Protein AF-V5AV46-F1 (afdb_monomer_lite)

Foldseek 3Di:
DPQDQADEDDLVVLLVLLVQLVVLQVVQDDPNQGHADPVSLVVLCVSLVVLLRYADDPVSCVVSVSLVSLVVCCDPRHDPVSNVSSVSSNVVNLVPDDPVVNVVVVVVVVVVVVVVLDDDWDDDPDQTDDSLLVLQLVLDDPVLLPPFPARSSVLSSQLVVLCVVVVDPVLSVLQSVLSNDPVNSVLNSCSRNVLAGSNNCSVCSPCSVVSVVVSVPPPDDDDDDDDDDDDDPDDPPCQPVQWFQPDADPPPRGRTWGWDWDDDPVDPFTWIWIAHPPPRDIDIDGD

InterPro domains:
  IPR001222 Zinc finger, TFIIS-type [PF01096] (248-283)
  IPR017923 Transcription factor IIS, N-terminal [PF08711] (46-96)
  IPR017923 Transcription factor IIS, N-terminal [PS51319] (22-100)
  IPR035441 TFIIS/LEDGF domain superfamily [G3DSA:1.20.930.10] (4-110)
  IPR035441 TFIIS/LEDGF domain superfamily [SSF47676] (12-102)

Organism: NCBI:txid1416333

Sequence (287 aa):
MLRENRHTVSDSTLATIRHKLETLTEACNHGGVIYVSEAAEEELLEVLSPLSLVNVTLDQLRRLKIGVTVGKFLLRDYPVRVVSLASAILTYWFRQLPPATQQLLSKKSALDMASNDTTIGSERQDVSLGALGVQLEACFTDEEVCDTINDPVIVAGNIEKELEAVDDEDVSMEVLAALRDGSNTALRCGLLDGSISAKDFVANPTNPDLLLKRSENDGDKTSGVSPVEPESPLEEGSDLANFTTLYVCPGCGAREAVANEYSVQAHDNMAVFVRCLKCDETWNVEA

Radius of gyration: 27.57 Å; chains: 1; bounding box: 81×54×59 Å

Secondary structure (DSSP, 8-state):
--STT-EE--HHHHHHHHHHHHHHHHHHEETTEE---HHHHHHHHHHHGGGGGEE--HHHHHHH-HHHHHHGGGSTTS-HHHHHHHHHHHHHHHHHS-HHHHHHHHHHHHHHHTT---------SS----HHHHHHHTTS-HHHHTT-SS-HHHHHHHHHHHHHHHT-HHHHHHHHHHHH-TT-HHHHHHHHHTSS-HHHHHH-TT-THHHHTTTTTSS--S-------PPP------TTTTEESSS--TTT----EEEEEEE-TTSS-EEEEEEETTT--EEEE--

pLDDT: mean 73.47, std 17.33, range [31.12, 92.81]

Structure (mmCIF, N/CA/C/O backbone):
data_AF-V5AV46-F1
#
_entry.id   AF-V5AV46-F1
#
loop_
_atom_site.group_PDB
_atom_site.id
_atom_site.type_symbol
_atom_site.label_atom_id
_atom_site.label_alt_id
_atom_site.label_comp_id
_atom_site.label_asym_id
_atom_site.label_entity_id
_atom_site.label_seq_id
_atom_site.pdbx_PDB_ins_code
_atom_site.Cartn_x
_atom_site.Cartn_y
_atom_site.Cartn_z
_atom_site.occupancy
_atom_site.B_iso_or_equiv
_atom_site.auth_seq_id
_atom_site.auth_comp_id
_atom_site.auth_asym_id
_atom_site.auth_atom_id
_atom_site.pdbx_PDB_model_num
ATOM 1 N N . MET A 1 1 ? -5.571 -0.329 28.611 1.00 36.88 1 MET A N 1
ATOM 2 C CA . MET A 1 1 ? -6.983 -0.039 28.951 1.00 36.88 1 MET A CA 1
ATOM 3 C C . MET A 1 1 ? -7.699 0.767 27.844 1.00 36.88 1 MET A C 1
ATOM 5 O O . MET A 1 1 ? -8.300 1.785 28.129 1.00 36.88 1 MET A O 1
ATOM 9 N N . LEU A 1 2 ? -7.671 0.343 26.567 1.00 45.31 2 LEU A N 1
ATOM 10 C CA . LEU A 1 2 ? -8.291 1.091 25.437 1.00 45.31 2 LEU A CA 1
ATOM 11 C C . LEU A 1 2 ? -9.499 0.366 24.802 1.00 45.31 2 LEU A C 1
ATOM 13 O O . LEU A 1 2 ? -9.961 0.723 23.721 1.00 45.31 2 LEU A O 1
ATOM 17 N N . ARG A 1 3 ? -9.998 -0.710 25.427 1.00 46.97 3 ARG A N 1
ATOM 18 C CA . ARG A 1 3 ? -11.078 -1.544 24.865 1.00 46.97 3 ARG A CA 1
ATOM 19 C C . ARG A 1 3 ? -12.481 -1.210 25.391 1.00 46.97 3 ARG A C 1
ATOM 21 O O . ARG A 1 3 ? -13.433 -1.754 24.848 1.00 46.97 3 ARG A O 1
ATOM 28 N N . GLU A 1 4 ? -12.620 -0.328 26.380 1.00 50.91 4 GLU A N 1
ATOM 29 C CA . GLU A 1 4 ? -13.843 -0.252 27.202 1.00 50.91 4 GLU A CA 1
ATOM 30 C C . GLU A 1 4 ? -14.919 0.742 26.721 1.00 50.91 4 GLU A C 1
ATOM 32 O O . GLU A 1 4 ? -16.055 0.629 27.158 1.00 50.91 4 GLU A O 1
ATOM 37 N N . ASN A 1 5 ? -14.635 1.626 25.754 1.00 61.62 5 ASN A N 1
ATOM 38 C CA . ASN A 1 5 ? -15.590 2.653 25.287 1.00 61.62 5 ASN A CA 1
ATOM 39 C C . ASN A 1 5 ? -16.005 2.505 23.811 1.00 61.62 5 ASN A C 1
ATOM 41 O O . ASN A 1 5 ? -16.182 3.495 23.104 1.00 61.62 5 ASN A O 1
ATOM 45 N N . ARG A 1 6 ? -16.127 1.273 23.308 1.00 73.56 6 ARG A N 1
ATOM 46 C CA . ARG A 1 6 ? -16.539 1.038 21.913 1.00 73.56 6 ARG A CA 1
ATOM 47 C C . ARG A 1 6 ? -18.055 1.065 21.794 1.00 73.56 6 ARG A C 1
ATOM 49 O O . ARG A 1 6 ? -18.74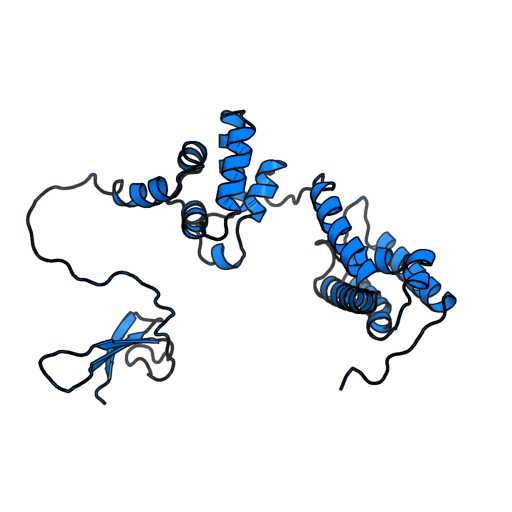5 0.426 22.584 1.00 73.56 6 ARG A O 1
ATOM 56 N N . HIS A 1 7 ? -18.573 1.753 20.784 1.00 80.75 7 HIS A N 1
ATOM 57 C CA . HIS A 1 7 ? -20.014 1.938 20.623 1.00 80.75 7 HIS A CA 1
ATOM 58 C C . HIS A 1 7 ? -20.460 1.798 19.166 1.00 80.75 7 HIS A C 1
ATOM 60 O O . HIS A 1 7 ? -19.681 1.932 18.220 1.00 80.75 7 HIS A O 1
ATOM 66 N N . THR A 1 8 ? -21.744 1.497 18.984 1.00 82.94 8 THR A N 1
ATOM 67 C CA . THR A 1 8 ? -22.412 1.580 17.682 1.00 82.94 8 THR A CA 1
ATOM 68 C C . THR A 1 8 ? -22.724 3.036 17.357 1.00 82.94 8 THR A C 1
ATOM 70 O O . THR A 1 8 ? -22.967 3.840 18.259 1.00 82.94 8 THR A O 1
ATOM 73 N N . VAL A 1 9 ? -22.731 3.384 16.075 1.00 85.44 9 VAL A N 1
ATOM 74 C CA . VAL A 1 9 ? -23.006 4.748 15.604 1.00 85.44 9 VAL A CA 1
ATOM 75 C C . VAL A 1 9 ? -24.122 4.725 14.564 1.00 85.44 9 VAL A C 1
ATOM 77 O O . VAL A 1 9 ? -24.244 3.768 13.798 1.00 85.44 9 VAL A O 1
ATOM 80 N N . SER A 1 10 ? -24.955 5.770 14.562 1.00 88.31 10 SER A N 1
ATOM 81 C CA . SER A 1 10 ? -26.032 5.945 13.587 1.00 88.31 10 SER A CA 1
ATOM 82 C C . SER A 1 10 ? -25.495 6.264 12.190 1.00 88.31 10 SER A C 1
ATOM 84 O O . SER A 1 10 ? -24.463 6.919 12.028 1.00 88.31 10 SER A O 1
ATOM 86 N N . ASP A 1 11 ? -26.254 5.872 11.166 1.00 88.38 11 ASP A N 1
ATOM 87 C CA . ASP A 1 11 ? -25.904 6.124 9.763 1.00 88.38 11 ASP A CA 1
ATOM 88 C C . ASP A 1 11 ? -25.721 7.626 9.474 1.00 88.38 11 ASP A C 1
ATOM 90 O O . ASP A 1 11 ? -24.844 7.997 8.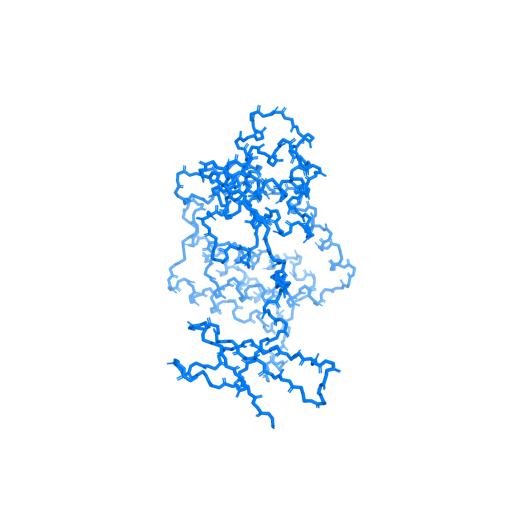699 1.00 88.38 11 ASP A O 1
ATOM 94 N N . SER A 1 12 ? -26.481 8.500 10.147 1.00 89.12 12 SER A N 1
ATOM 95 C CA . SER A 1 12 ? -26.369 9.963 10.024 1.00 89.12 12 SER A CA 1
ATOM 96 C C . SER A 1 12 ? -25.006 10.502 10.465 1.00 89.12 12 SER A C 1
ATOM 98 O O . SER A 1 12 ? -24.418 11.352 9.795 1.00 89.12 12 SER A O 1
ATOM 100 N N . THR A 1 13 ? -24.478 9.990 11.573 1.00 89.19 13 THR A N 1
ATOM 101 C CA . THR A 1 13 ? -23.179 10.401 12.109 1.00 89.19 13 THR A CA 1
ATOM 102 C C . THR A 1 13 ? -22.048 9.885 11.225 1.00 89.19 13 THR A C 1
ATOM 104 O O . THR A 1 13 ? -21.151 10.650 10.876 1.00 89.19 13 THR A O 1
ATOM 107 N N . LEU A 1 14 ? -22.121 8.627 10.775 1.00 88.75 14 LEU A N 1
ATOM 108 C CA . LEU A 1 14 ? -21.152 8.070 9.823 1.00 88.75 14 LEU A CA 1
ATOM 109 C C . LEU A 1 14 ? -21.165 8.822 8.484 1.00 88.75 14 LEU A C 1
ATOM 111 O O . LEU A 1 14 ? -20.104 9.089 7.928 1.00 88.75 14 LEU A O 1
ATOM 115 N N . ALA A 1 15 ? -22.342 9.211 7.986 1.00 90.00 15 ALA A N 1
ATOM 116 C CA . ALA A 1 15 ? -22.469 10.028 6.781 1.00 90.00 15 ALA A CA 1
ATOM 117 C C . ALA A 1 15 ? -21.844 11.422 6.956 1.00 90.00 15 ALA A C 1
ATOM 119 O O . ALA A 1 15 ? -21.190 11.919 6.043 1.00 90.00 15 ALA A O 1
ATOM 120 N N . THR A 1 16 ? -21.989 12.021 8.141 1.00 92.44 16 THR A N 1
ATOM 121 C CA . THR A 1 16 ? -21.398 13.330 8.458 1.00 92.44 16 THR A CA 1
ATOM 122 C C . THR A 1 16 ? -19.874 13.251 8.499 1.00 92.44 16 THR A C 1
ATOM 124 O O . THR A 1 16 ? -19.202 14.081 7.894 1.00 92.44 16 THR A O 1
ATOM 127 N N . ILE A 1 17 ? -19.322 12.228 9.162 1.00 90.94 17 ILE A N 1
ATOM 128 C CA . ILE A 1 17 ? -17.872 11.983 9.203 1.00 90.94 17 ILE A CA 1
ATOM 129 C C . ILE A 1 17 ? -17.340 11.719 7.794 1.00 90.94 17 ILE A C 1
ATOM 131 O O . ILE A 1 17 ? -16.348 12.316 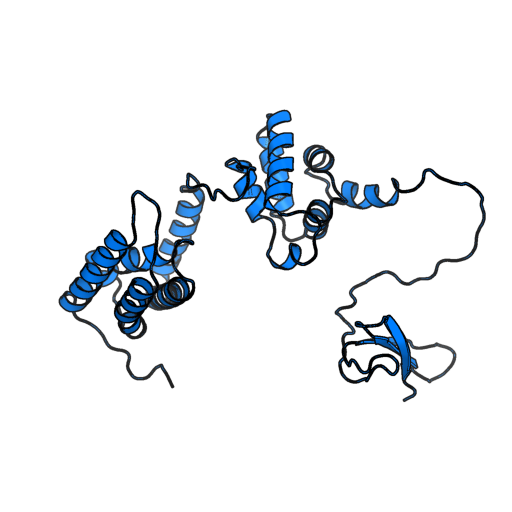7.389 1.00 90.94 17 ILE A O 1
ATOM 135 N N . ARG A 1 18 ? -18.030 10.877 7.016 1.00 90.12 18 ARG A N 1
ATOM 136 C CA . ARG A 1 18 ? -17.665 10.612 5.624 1.00 90.12 18 ARG A CA 1
ATOM 137 C C . ARG A 1 18 ? -17.600 11.896 4.800 1.00 90.12 18 ARG A C 1
ATOM 139 O O . ARG A 1 18 ? -16.622 12.080 4.086 1.00 90.12 18 ARG A O 1
ATOM 146 N N . HIS A 1 19 ? -18.610 12.759 4.897 1.00 92.56 19 HIS A N 1
ATOM 147 C CA . HIS A 1 19 ? -18.637 14.002 4.132 1.00 92.56 19 HIS A CA 1
ATOM 148 C C . HIS A 1 19 ? -17.453 14.908 4.490 1.00 92.56 19 HIS A C 1
ATOM 150 O O . HIS A 1 19 ? -16.775 15.396 3.594 1.00 92.56 19 HIS A O 1
ATOM 156 N N . LYS A 1 20 ? -17.130 15.041 5.786 1.00 92.81 20 LYS A N 1
ATOM 157 C CA . LYS A 1 20 ? -15.939 15.779 6.238 1.00 92.81 20 LYS A CA 1
ATOM 158 C C . LYS A 1 20 ? -14.642 15.209 5.656 1.00 92.81 20 LYS A C 1
ATOM 160 O O . LYS A 1 20 ? -13.817 15.965 5.157 1.00 92.81 20 LYS A O 1
ATOM 165 N N . LEU A 1 21 ? -14.474 13.884 5.684 1.00 92.00 21 LEU A N 1
ATOM 166 C CA . LEU A 1 21 ? -13.295 13.223 5.113 1.00 92.00 21 LEU A CA 1
ATOM 167 C C . LEU A 1 21 ? -13.194 13.431 3.595 1.00 92.00 21 LEU A C 1
ATOM 169 O O . LEU A 1 21 ? -12.094 13.609 3.080 1.00 92.00 21 LEU A O 1
ATOM 173 N N . GLU A 1 22 ? -14.317 13.422 2.873 1.00 91.25 22 GLU A N 1
ATOM 174 C CA . GLU A 1 22 ? -14.350 13.703 1.431 1.00 91.25 22 GLU A CA 1
ATOM 175 C C . GLU A 1 22 ? -13.926 15.146 1.135 1.00 91.25 22 GLU A C 1
ATOM 177 O O . GLU A 1 22 ? -13.049 15.348 0.298 1.00 91.25 22 GLU A O 1
ATOM 182 N N . THR A 1 23 ? -14.447 16.124 1.883 1.00 92.38 23 THR A N 1
ATOM 183 C CA . THR A 1 23 ? -14.041 17.532 1.757 1.00 92.38 23 THR A CA 1
ATOM 184 C C . THR A 1 23 ? -12.550 17.726 2.035 1.00 92.38 23 THR A C 1
ATOM 186 O O . THR A 1 23 ? -11.872 18.417 1.279 1.00 92.38 23 THR A O 1
ATOM 189 N N . LEU A 1 24 ? -12.012 17.073 3.070 1.00 88.94 24 LEU A N 1
ATOM 190 C CA . LEU A 1 24 ? -10.579 17.118 3.381 1.00 88.94 24 LEU A CA 1
ATOM 191 C C . LEU A 1 24 ? -9.727 16.452 2.299 1.00 88.94 24 LEU A C 1
ATOM 193 O O . LEU A 1 24 ? -8.664 16.957 1.952 1.00 88.94 24 LEU A O 1
ATOM 197 N N . THR A 1 25 ? -10.205 15.346 1.727 1.00 86.56 25 THR A N 1
ATOM 198 C CA . THR A 1 25 ? -9.530 14.669 0.610 1.00 86.56 25 THR A CA 1
ATOM 199 C C . THR A 1 25 ? -9.435 15.588 -0.607 1.00 86.56 25 THR A C 1
ATOM 201 O O . THR A 1 25 ? -8.377 15.681 -1.221 1.00 86.56 25 THR A O 1
ATOM 204 N N . GLU A 1 26 ? -10.526 16.275 -0.950 1.00 86.75 26 GLU A N 1
ATOM 205 C CA . GLU A 1 26 ? -10.564 17.236 -2.057 1.00 86.75 26 GLU A CA 1
ATOM 206 C C . GLU A 1 26 ? -9.654 18.438 -1.792 1.00 86.75 26 GLU A C 1
ATOM 208 O O . GLU A 1 26 ? -8.920 18.846 -2.685 1.00 86.75 26 GLU A O 1
ATOM 213 N N . ALA A 1 27 ? -9.631 18.950 -0.559 1.00 84.31 27 ALA A N 1
ATOM 214 C CA . ALA A 1 27 ? -8.752 20.049 -0.168 1.00 84.31 27 ALA A CA 1
ATOM 215 C C . ALA A 1 27 ? -7.259 19.677 -0.215 1.00 84.31 27 ALA A C 1
ATOM 217 O O . ALA A 1 27 ? -6.425 20.539 -0.473 1.00 84.31 27 ALA A O 1
ATOM 218 N N . CYS A 1 28 ? -6.914 18.406 0.013 1.00 81.62 28 CYS A N 1
ATOM 219 C CA . CYS A 1 28 ? -5.535 17.923 -0.099 1.00 81.62 28 CYS A CA 1
ATOM 220 C C . CYS A 1 28 ? -5.126 17.628 -1.553 1.00 81.62 28 CYS A C 1
ATOM 222 O O . CYS A 1 28 ? -3.936 17.530 -1.843 1.00 81.62 28 CYS A O 1
ATOM 224 N N . ASN A 1 29 ? -6.077 17.479 -2.479 1.00 82.12 29 ASN A N 1
ATOM 225 C CA . ASN A 1 29 ? -5.795 17.084 -3.857 1.00 82.12 29 ASN A CA 1
ATOM 226 C C . ASN A 1 29 ? -5.653 18.304 -4.778 1.00 82.12 29 ASN A C 1
ATOM 228 O O . ASN A 1 29 ? -6.633 18.950 -5.150 1.00 82.12 29 ASN A O 1
ATOM 232 N N . HIS A 1 30 ? -4.424 18.575 -5.207 1.00 77.88 30 HIS A N 1
ATOM 233 C CA . HIS A 1 30 ? -4.087 19.676 -6.100 1.00 77.88 30 HIS A CA 1
ATOM 234 C C . HIS A 1 30 ? -3.696 19.123 -7.473 1.00 77.88 30 HIS A C 1
ATOM 236 O O . HIS A 1 30 ? -2.525 18.907 -7.769 1.00 77.88 30 HIS A O 1
ATOM 242 N N . GLY A 1 31 ? -4.695 18.869 -8.324 1.00 66.31 31 GLY A N 1
ATOM 243 C CA . GLY A 1 31 ? -4.457 18.438 -9.707 1.00 66.31 31 GLY A CA 1
ATOM 244 C C . GLY A 1 31 ? -3.851 17.037 -9.838 1.00 66.31 31 GLY A C 1
ATOM 245 O O . GLY A 1 31 ? -3.095 16.795 -10.771 1.00 66.31 31 GLY A O 1
ATOM 246 N N . GLY A 1 32 ? -4.173 16.124 -8.915 1.00 67.69 32 GLY A N 1
ATOM 247 C CA . GLY A 1 32 ? -3.646 14.755 -8.889 1.00 67.69 32 GLY A CA 1
ATOM 248 C C . GLY A 1 32 ? -2.473 14.564 -7.929 1.00 67.69 32 GLY A C 1
ATOM 249 O O . GLY A 1 32 ? -2.146 13.426 -7.612 1.00 67.69 32 GLY A O 1
ATOM 250 N N . VAL A 1 33 ? -1.894 15.653 -7.418 1.00 68.25 33 VAL A N 1
ATOM 251 C CA . VAL A 1 33 ? -0.864 15.611 -6.377 1.00 68.25 33 VAL A CA 1
ATOM 252 C C . VAL A 1 33 ? -1.526 15.800 -5.018 1.00 68.25 33 VAL A C 1
ATOM 254 O O . VAL A 1 33 ? -2.203 16.804 -4.776 1.00 68.25 33 VAL A O 1
ATOM 257 N N . ILE A 1 34 ? -1.338 14.833 -4.124 1.00 78.44 34 ILE A N 1
ATOM 258 C CA . ILE A 1 34 ? -1.783 14.944 -2.736 1.00 78.44 34 ILE A CA 1
ATOM 259 C C . ILE A 1 34 ? -0.745 15.776 -1.983 1.00 78.44 34 ILE A C 1
ATOM 261 O O . ILE A 1 34 ? 0.416 15.398 -1.862 1.00 78.44 34 ILE A O 1
ATOM 265 N N . TYR A 1 35 ? -1.175 16.926 -1.480 1.00 79.69 35 TYR A N 1
ATOM 266 C CA . TYR A 1 35 ? -0.389 17.778 -0.602 1.00 79.69 35 TYR A CA 1
ATOM 267 C C . TYR A 1 35 ? -1.157 17.982 0.700 1.00 79.69 35 TYR A C 1
ATOM 269 O O . TYR A 1 35 ? -2.247 18.556 0.708 1.00 79.69 35 TYR A O 1
ATOM 277 N N . VAL A 1 36 ? -0.578 17.514 1.803 1.00 83.62 36 VAL A N 1
ATOM 278 C CA . VAL A 1 36 ? -1.169 17.615 3.139 1.00 83.62 36 VAL A CA 1
ATOM 279 C C . VAL A 1 36 ? -0.323 18.578 3.960 1.00 83.62 36 VAL A C 1
ATOM 281 O O . VAL A 1 36 ? 0.839 18.305 4.253 1.00 83.62 36 VAL A O 1
ATOM 284 N N . SER A 1 37 ? -0.896 19.728 4.308 1.00 84.94 37 SER A N 1
ATOM 285 C CA . SER A 1 37 ? -0.269 20.654 5.252 1.00 84.94 37 SER A CA 1
ATOM 286 C C . SER A 1 37 ? -0.363 20.110 6.680 1.00 84.94 37 SER A C 1
ATOM 288 O O . SER A 1 37 ? -1.246 19.312 6.985 1.00 84.94 37 SER A O 1
ATOM 290 N N . GLU A 1 38 ? 0.491 20.591 7.584 1.00 83.31 38 GLU A N 1
ATOM 291 C CA . GLU A 1 38 ? 0.464 20.200 9.004 1.00 83.31 38 GLU A CA 1
ATOM 292 C C . GLU A 1 38 ? -0.916 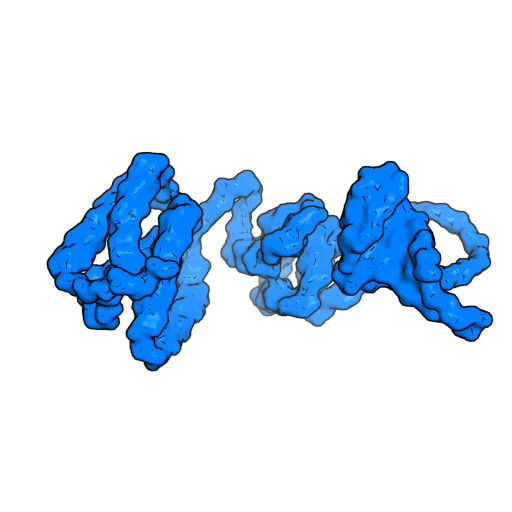20.443 9.653 1.00 83.31 38 GLU A C 1
ATOM 294 O O . GLU A 1 38 ? -1.423 19.608 10.398 1.00 83.31 38 GLU A O 1
ATOM 299 N N . ALA A 1 39 ? -1.586 21.545 9.295 1.00 85.69 39 ALA A N 1
ATOM 300 C CA . ALA A 1 39 ? -2.942 21.832 9.762 1.00 85.69 39 ALA A CA 1
ATOM 301 C C . ALA A 1 39 ? -3.986 20.841 9.213 1.00 85.69 39 ALA A C 1
ATOM 303 O O . ALA A 1 39 ? -4.880 20.424 9.947 1.00 85.69 39 ALA A O 1
ATOM 304 N N . ALA A 1 40 ? -3.865 20.447 7.940 1.00 85.81 40 ALA A N 1
ATOM 305 C CA . ALA A 1 40 ? -4.753 19.460 7.330 1.00 85.81 40 ALA A CA 1
ATOM 306 C C . ALA A 1 40 ? -4.513 18.046 7.884 1.00 85.81 40 ALA A C 1
ATOM 308 O O . ALA A 1 40 ? -5.460 17.273 8.013 1.00 85.81 40 ALA A O 1
ATOM 309 N N . GLU A 1 41 ? -3.270 17.709 8.244 1.00 85.62 41 GLU A N 1
ATOM 310 C CA . GLU A 1 41 ? -2.942 16.452 8.920 1.00 85.62 41 GLU A CA 1
ATOM 311 C C . GLU A 1 41 ? -3.656 16.349 10.272 1.00 85.62 41 GLU A C 1
ATOM 313 O O . GLU A 1 41 ? -4.320 15.347 10.539 1.00 85.62 41 GLU A O 1
ATOM 318 N N . GLU A 1 42 ? -3.566 17.384 11.110 1.00 89.12 42 GLU A N 1
ATOM 319 C CA . GLU A 1 42 ? -4.234 17.391 12.416 1.00 89.12 42 GLU A CA 1
ATOM 320 C C . GLU A 1 42 ? -5.762 17.330 12.278 1.00 89.12 42 GLU A C 1
ATOM 322 O O . GLU A 1 42 ? -6.414 16.571 12.997 1.00 89.12 42 GLU A O 1
ATOM 327 N N . GLU A 1 43 ? -6.344 18.029 11.298 1.00 90.88 43 GLU A N 1
ATOM 328 C CA . GLU A 1 43 ? -7.787 17.962 11.034 1.00 90.88 43 GLU A CA 1
ATOM 329 C C . GLU A 1 43 ? -8.223 16.563 10.554 1.00 90.88 43 GLU A C 1
ATOM 331 O O . GLU A 1 43 ? -9.243 16.027 10.998 1.00 90.88 43 GLU A O 1
ATOM 336 N N . LEU A 1 44 ? -7.422 15.911 9.703 1.00 90.69 44 LEU A N 1
ATOM 337 C CA . LEU A 1 44 ? -7.652 14.522 9.291 1.00 90.69 44 LEU A CA 1
ATOM 338 C C . LEU A 1 44 ? -7.612 13.567 10.488 1.00 90.69 44 LEU A C 1
ATOM 340 O O . LEU A 1 44 ? -8.485 12.704 10.617 1.00 90.69 44 LEU A O 1
ATOM 344 N N . LEU A 1 45 ? -6.630 13.719 11.377 1.00 87.31 45 LEU A N 1
ATOM 345 C CA . LEU A 1 45 ? -6.504 12.894 12.578 1.00 87.31 45 LEU A CA 1
ATOM 346 C C . LEU A 1 45 ? -7.662 13.123 13.554 1.00 87.31 45 LEU A C 1
ATOM 348 O O . LEU A 1 45 ? -8.178 12.150 14.112 1.00 87.31 45 LEU A O 1
ATOM 352 N N . GLU A 1 46 ? -8.121 14.364 13.720 1.00 91.69 46 GLU A N 1
ATOM 353 C CA . GLU A 1 46 ? -9.282 14.696 14.551 1.00 91.69 46 GLU A CA 1
ATOM 354 C C . GLU A 1 46 ? -10.555 14.012 14.031 1.00 91.69 46 GLU A C 1
ATOM 356 O O . GLU A 1 46 ? -11.326 13.447 14.811 1.00 91.69 46 GLU A O 1
ATOM 361 N N . VAL A 1 47 ? -10.760 13.993 12.710 1.00 92.69 47 VAL A N 1
ATOM 362 C CA . VAL A 1 47 ? -11.941 13.370 12.092 1.00 92.69 47 VAL A CA 1
ATOM 363 C C . VAL A 1 47 ? -11.841 11.836 12.063 1.00 92.69 47 VAL A C 1
ATOM 365 O O . VAL A 1 47 ? -12.861 11.155 12.215 1.00 92.69 47 VAL A O 1
ATOM 368 N N . LEU A 1 48 ? -10.641 11.268 11.901 1.00 90.06 48 LEU A N 1
ATOM 369 C CA . LEU A 1 48 ? -10.413 9.816 11.883 1.00 90.06 48 LEU A CA 1
ATOM 370 C C . LEU A 1 48 ? -10.425 9.188 13.281 1.00 90.06 48 LEU A C 1
ATOM 372 O O . LEU A 1 48 ? -10.912 8.069 13.444 1.00 90.06 48 LEU A O 1
ATOM 376 N N . SER A 1 49 ? -9.919 9.886 14.299 1.00 88.88 49 SER A N 1
ATOM 377 C CA . SER A 1 49 ? -9.766 9.360 15.662 1.00 88.88 49 SER A CA 1
ATOM 378 C C . SER A 1 49 ? -11.054 8.742 16.240 1.00 88.88 49 SER A C 1
ATOM 380 O O . SER A 1 49 ? -10.995 7.594 16.704 1.00 88.88 49 SER A O 1
ATOM 382 N N . PRO A 1 50 ? -12.243 9.374 16.123 1.00 87.38 50 PRO A N 1
ATOM 383 C CA . PRO A 1 50 ? -13.502 8.788 16.579 1.00 87.38 50 PRO A CA 1
ATOM 384 C C . PRO A 1 50 ? -13.802 7.423 15.954 1.00 87.38 50 PRO A C 1
ATOM 386 O O . PRO A 1 50 ? -14.317 6.540 16.636 1.00 87.38 50 PRO A O 1
ATOM 389 N N . LEU A 1 51 ? -13.448 7.209 14.682 1.00 87.19 51 LEU A N 1
ATOM 390 C CA . LEU A 1 51 ? -13.742 5.968 13.957 1.00 87.19 51 LEU A CA 1
ATOM 391 C C . LEU A 1 51 ? -12.991 4.752 14.521 1.00 87.19 51 LEU A C 1
ATOM 393 O O . LEU A 1 51 ? -13.466 3.625 14.366 1.00 87.19 51 LEU A O 1
ATOM 397 N N . SER A 1 52 ? -11.877 4.959 15.233 1.00 85.12 52 SER A N 1
ATOM 398 C CA . SER A 1 52 ? -11.095 3.882 15.867 1.00 85.12 52 SER A CA 1
ATOM 399 C C . SER A 1 52 ? -11.853 3.134 16.976 1.00 85.12 52 SER A C 1
ATOM 401 O O . SER A 1 52 ? -11.532 1.982 17.298 1.00 85.12 52 SER A O 1
ATOM 403 N N . LEU A 1 53 ? -12.891 3.764 17.536 1.00 83.75 53 LEU A N 1
ATOM 404 C CA . LEU A 1 53 ? -13.719 3.226 18.618 1.00 83.75 53 LEU A CA 1
ATOM 405 C C . LEU A 1 53 ? -15.111 2.779 18.145 1.00 83.75 53 LEU A C 1
ATOM 407 O O . LEU A 1 53 ? -15.890 2.249 18.940 1.00 83.75 53 LEU A O 1
ATOM 411 N N . VAL A 1 54 ? -15.430 2.952 16.860 1.00 86.56 54 VAL A N 1
ATOM 412 C CA . VAL A 1 54 ? -16.771 2.697 16.322 1.00 86.56 54 VAL A CA 1
ATOM 413 C C . VAL A 1 54 ? -16.892 1.287 15.758 1.00 86.56 54 VAL A C 1
ATOM 415 O O . VAL A 1 54 ? -16.112 0.864 14.903 1.00 86.56 54 VAL A O 1
ATOM 418 N N . ASN A 1 55 ? -17.940 0.582 16.187 1.00 83.25 55 ASN A N 1
ATOM 419 C CA . ASN A 1 55 ? -18.392 -0.648 15.543 1.00 83.25 55 ASN A CA 1
ATOM 420 C C . ASN A 1 55 ? -19.259 -0.303 14.329 1.00 83.25 55 ASN A C 1
ATOM 422 O O . ASN A 1 55 ? -20.326 0.296 14.486 1.00 83.25 55 ASN A O 1
ATOM 426 N N . VAL A 1 56 ? -18.813 -0.700 13.137 1.00 83.69 56 VAL A N 1
ATOM 427 C CA . VAL A 1 56 ? -19.542 -0.497 11.878 1.00 83.69 56 VAL A CA 1
ATOM 428 C C . VAL A 1 56 ? -19.977 -1.849 11.328 1.00 83.69 56 VAL A C 1
ATOM 430 O O . VAL A 1 56 ? -19.183 -2.782 11.224 1.00 83.69 56 VAL A O 1
ATOM 433 N N . THR A 1 57 ? -21.250 -1.961 10.958 1.00 84.19 57 THR A N 1
ATOM 434 C CA . THR A 1 57 ? -21.788 -3.186 10.352 1.00 84.19 57 THR A CA 1
ATOM 435 C C . THR A 1 57 ? -21.416 -3.297 8.869 1.00 84.19 57 THR A C 1
ATOM 437 O O . THR A 1 57 ? -21.183 -2.297 8.188 1.00 84.19 57 THR A O 1
ATOM 440 N N . LEU A 1 58 ? -21.424 -4.519 8.320 1.00 81.06 58 LEU A N 1
ATOM 441 C CA . LEU A 1 58 ? -21.198 -4.748 6.884 1.00 81.06 58 LEU A CA 1
ATOM 442 C C . LEU A 1 58 ? -22.177 -3.949 6.007 1.00 81.06 58 LEU A C 1
ATOM 444 O O . LEU A 1 58 ? -21.810 -3.430 4.957 1.00 81.06 58 LEU A O 1
ATOM 448 N N . ASP A 1 59 ? -23.426 -3.854 6.443 1.00 83.06 59 ASP A N 1
ATOM 449 C CA . ASP A 1 59 ? -24.487 -3.130 5.753 1.00 83.06 59 ASP A CA 1
ATOM 450 C C . ASP A 1 59 ? -24.210 -1.615 5.712 1.00 83.06 59 ASP A C 1
ATOM 452 O O . ASP A 1 59 ? -24.273 -0.994 4.648 1.00 83.06 59 ASP A O 1
ATOM 456 N N . GLN A 1 60 ? -23.751 -1.042 6.829 1.00 84.62 60 GLN A N 1
ATOM 457 C CA . GLN A 1 60 ? -23.288 0.347 6.890 1.00 84.62 60 GLN A CA 1
ATOM 458 C C . GLN A 1 60 ? -22.060 0.592 6.004 1.00 84.62 60 GLN A C 1
ATOM 460 O O . GLN A 1 60 ? -22.038 1.575 5.264 1.00 84.62 60 GLN A O 1
ATOM 465 N N . LEU A 1 61 ? -21.068 -0.308 6.008 1.00 83.69 61 LEU A N 1
ATOM 466 C CA . LEU A 1 61 ? -19.897 -0.202 5.126 1.00 83.69 61 LEU A CA 1
ATOM 467 C C . LEU A 1 61 ? -20.295 -0.214 3.644 1.00 83.69 61 LEU A C 1
ATOM 469 O O . LEU A 1 61 ? -19.768 0.580 2.865 1.00 83.69 61 LEU A O 1
ATOM 473 N N . ARG A 1 62 ? -21.249 -1.070 3.251 1.00 83.56 62 ARG A N 1
ATOM 474 C CA . ARG A 1 62 ? -21.723 -1.179 1.861 1.00 83.56 62 ARG A CA 1
ATOM 475 C C . ARG A 1 62 ? -22.535 0.035 1.424 1.00 83.56 62 ARG A C 1
ATOM 477 O O . ARG A 1 62 ? -22.297 0.549 0.332 1.00 83.56 62 ARG A O 1
ATOM 484 N N . ARG A 1 63 ? -23.482 0.490 2.251 1.00 85.94 63 ARG A N 1
ATOM 485 C CA . ARG A 1 63 ? -24.345 1.635 1.921 1.00 85.94 63 ARG A CA 1
ATOM 486 C C . ARG A 1 63 ? -23.590 2.953 1.948 1.00 85.94 63 ARG A C 1
ATOM 488 O O . ARG A 1 63 ? -23.677 3.733 1.006 1.00 85.94 63 ARG A O 1
ATOM 495 N N . LEU A 1 64 ? -22.865 3.202 3.036 1.00 87.00 64 LEU A N 1
ATOM 496 C CA . LEU A 1 64 ? -22.230 4.493 3.270 1.00 87.00 64 LEU A CA 1
ATOM 497 C C . LEU A 1 64 ? -20.872 4.595 2.594 1.00 87.00 64 LEU A C 1
ATOM 499 O O . LEU A 1 64 ? -20.393 5.709 2.443 1.00 87.00 64 LEU A O 1
ATOM 503 N N . LYS A 1 65 ? -20.253 3.479 2.186 1.00 86.81 65 LYS A N 1
ATOM 504 C CA . LYS A 1 65 ? -18.915 3.436 1.571 1.00 86.81 65 LYS A CA 1
ATOM 505 C C . LYS A 1 65 ? -17.820 4.113 2.407 1.00 86.81 65 LYS A C 1
ATOM 507 O O . LYS A 1 65 ? -16.766 4.448 1.880 1.00 86.81 65 LYS A O 1
ATOM 512 N N . ILE A 1 66 ? -18.027 4.254 3.719 1.00 87.06 66 ILE A N 1
ATOM 513 C CA . ILE A 1 66 ? -17.071 4.924 4.608 1.00 87.06 66 ILE A CA 1
ATOM 514 C C . ILE A 1 66 ? -15.713 4.209 4.648 1.00 87.06 66 ILE A C 1
ATOM 516 O O . ILE A 1 66 ? -14.685 4.868 4.714 1.00 87.06 66 ILE A O 1
ATOM 520 N N . GLY A 1 67 ? -15.685 2.878 4.504 1.00 86.56 67 GLY A N 1
ATOM 521 C CA . GLY A 1 67 ? -14.432 2.124 4.385 1.00 86.56 67 GLY A CA 1
ATOM 522 C C . GLY A 1 67 ? -13.622 2.483 3.134 1.00 86.56 67 GLY A C 1
ATOM 523 O O . GLY A 1 67 ? -12.402 2.523 3.194 1.00 86.56 67 GLY A O 1
ATOM 524 N N . VAL A 1 68 ? -14.285 2.817 2.021 1.00 86.00 68 VAL A N 1
ATOM 525 C CA . VAL A 1 68 ? -13.602 3.274 0.798 1.00 86.00 68 VAL A CA 1
ATOM 526 C C . VAL A 1 68 ? -13.033 4.673 1.007 1.00 86.00 68 VAL A C 1
ATOM 528 O O . VAL A 1 68 ? -11.899 4.927 0.622 1.00 86.00 68 VAL A O 1
ATOM 531 N N . THR A 1 69 ? -13.791 5.566 1.651 1.00 88.38 69 THR A N 1
ATOM 532 C CA . THR A 1 69 ? -13.317 6.915 1.988 1.00 88.38 69 THR A CA 1
ATOM 533 C C . THR A 1 69 ? -12.095 6.863 2.903 1.00 88.38 69 THR A C 1
ATOM 535 O O . THR A 1 69 ? -11.102 7.509 2.599 1.00 88.38 69 THR A O 1
ATOM 538 N N . VAL A 1 70 ? -12.128 6.052 3.968 1.00 88.31 70 VAL A N 1
ATOM 539 C CA . VAL A 1 70 ? -10.971 5.864 4.863 1.00 88.31 70 VAL A CA 1
ATOM 540 C C . VAL A 1 70 ? -9.797 5.206 4.124 1.00 88.31 70 VAL A C 1
ATOM 542 O O . VAL A 1 70 ? -8.649 5.568 4.353 1.00 88.31 70 VAL A O 1
ATOM 545 N N . GLY A 1 71 ? -10.070 4.285 3.194 1.00 84.25 71 GLY A N 1
ATOM 546 C CA . GLY A 1 71 ? -9.049 3.609 2.388 1.00 84.25 71 GLY A CA 1
ATOM 547 C C . GLY A 1 71 ? -8.231 4.531 1.486 1.00 84.25 71 GLY A C 1
ATOM 548 O O . GLY A 1 71 ? -7.083 4.213 1.197 1.00 84.25 71 GLY A O 1
ATOM 549 N N . LYS A 1 72 ? -8.762 5.695 1.089 1.00 85.75 72 LYS A N 1
ATOM 550 C CA . LYS A 1 72 ? -8.003 6.685 0.303 1.00 85.75 72 LYS A CA 1
ATOM 551 C C . LYS A 1 72 ? -6.781 7.220 1.049 1.00 85.75 72 LYS A C 1
ATOM 553 O O . LYS A 1 72 ? -5.793 7.567 0.417 1.00 85.75 72 LYS A O 1
ATOM 558 N N . PHE A 1 73 ? -6.825 7.237 2.380 1.00 85.31 73 PHE A N 1
ATOM 559 C CA . PHE A 1 73 ? -5.713 7.692 3.212 1.00 85.31 73 PHE A CA 1
ATOM 560 C C . PHE A 1 73 ? -4.594 6.655 3.366 1.00 85.31 73 PHE A C 1
ATOM 562 O O . PHE A 1 73 ? -3.653 6.899 4.109 1.00 85.31 73 PHE A O 1
ATOM 569 N N . LEU A 1 74 ? -4.697 5.496 2.706 1.00 80.75 74 LEU A N 1
ATOM 570 C CA . LEU A 1 74 ? -3.620 4.504 2.642 1.00 80.75 74 LEU A CA 1
ATOM 571 C C . LEU A 1 74 ? -2.626 4.772 1.501 1.00 80.75 74 LEU A C 1
ATOM 573 O O . LEU A 1 74 ? -1.654 4.033 1.366 1.00 80.75 74 LEU A O 1
ATOM 577 N N . LEU A 1 75 ? -2.874 5.788 0.666 1.00 78.25 75 LEU A N 1
ATOM 578 C CA . LEU A 1 75 ? -1.941 6.190 -0.387 1.00 78.25 75 LEU A CA 1
ATOM 579 C C . LEU A 1 75 ? -0.641 6.725 0.230 1.00 78.25 75 LEU A C 1
ATOM 581 O O . LEU A 1 75 ? -0.672 7.387 1.269 1.00 78.25 75 LEU A O 1
ATOM 585 N N . ARG A 1 76 ? 0.492 6.455 -0.434 1.00 69.81 76 ARG A N 1
ATOM 586 C CA . ARG A 1 76 ? 1.844 6.811 0.042 1.00 69.81 76 ARG A CA 1
ATOM 587 C C . ARG A 1 76 ? 2.047 8.319 0.234 1.00 69.81 76 ARG A C 1
ATOM 589 O O . ARG A 1 76 ? 2.921 8.715 0.996 1.00 69.81 76 ARG A O 1
ATOM 596 N N . ASP A 1 77 ? 1.220 9.139 -0.408 1.00 78.75 77 ASP A N 1
ATOM 597 C CA . ASP A 1 77 ? 1.299 10.600 -0.353 1.00 78.75 77 ASP A CA 1
ATOM 598 C C . ASP A 1 77 ? 0.662 11.217 0.909 1.00 78.75 77 ASP A C 1
ATOM 600 O O . ASP A 1 77 ? 0.768 12.423 1.135 1.00 78.75 77 ASP A O 1
ATOM 604 N N . TYR A 1 78 ? -0.011 10.416 1.746 1.00 81.62 78 TYR A N 1
ATOM 605 C CA . TYR A 1 78 ? -0.534 10.878 3.035 1.00 81.62 78 TYR A CA 1
ATOM 606 C C . TYR A 1 78 ? 0.496 10.720 4.168 1.00 81.62 78 TYR A C 1
ATOM 608 O O . TYR A 1 78 ? 1.273 9.764 4.172 1.00 81.62 78 TYR A O 1
ATOM 616 N N . PRO A 1 79 ? 0.476 11.598 5.192 1.00 79.75 79 PRO A N 1
ATOM 617 C CA . PRO A 1 79 ? 1.372 11.489 6.341 1.00 79.75 79 PRO A CA 1
ATOM 618 C C . PRO A 1 79 ? 1.259 10.144 7.069 1.00 79.75 79 PRO A C 1
ATOM 620 O O . PRO A 1 79 ? 0.161 9.620 7.282 1.00 79.75 79 PRO A O 1
ATOM 623 N N . VAL A 1 80 ? 2.395 9.624 7.547 1.00 80.19 80 VAL A N 1
ATOM 624 C CA . VAL A 1 80 ? 2.511 8.302 8.201 1.00 80.19 80 VAL A CA 1
ATOM 625 C C . VAL A 1 80 ? 1.512 8.123 9.349 1.00 80.19 80 VAL A C 1
ATOM 627 O O . VAL A 1 80 ? 0.942 7.044 9.523 1.00 80.19 80 VAL A O 1
ATOM 630 N N . ARG A 1 81 ? 1.250 9.183 10.124 1.00 82.94 81 ARG A N 1
ATOM 631 C CA . ARG A 1 81 ? 0.280 9.161 11.233 1.00 82.94 81 ARG A CA 1
ATOM 632 C C . ARG A 1 81 ? -1.143 8.891 10.743 1.00 82.94 81 ARG A C 1
ATOM 634 O O . ARG A 1 81 ? -1.850 8.079 11.342 1.00 82.94 81 ARG A O 1
ATOM 641 N N . VAL A 1 82 ? -1.541 9.531 9.645 1.00 83.94 82 VAL A N 1
ATOM 642 C CA . VAL A 1 82 ? -2.863 9.372 9.023 1.00 83.94 82 VAL A CA 1
ATOM 643 C C . VAL A 1 82 ? -2.997 7.969 8.433 1.00 83.94 82 VAL A C 1
ATOM 645 O O . VAL A 1 82 ? -3.978 7.282 8.724 1.00 83.94 82 VAL A O 1
ATOM 648 N N . VAL A 1 83 ? -1.982 7.512 7.691 1.00 82.06 83 VAL A N 1
ATOM 649 C CA . VAL A 1 83 ? -1.934 6.165 7.096 1.00 82.06 83 VAL A CA 1
ATOM 650 C C . VAL A 1 83 ? -2.052 5.089 8.179 1.00 82.06 83 VAL A C 1
ATOM 652 O O . VAL A 1 83 ? -2.872 4.174 8.073 1.00 82.06 83 VAL A O 1
ATOM 655 N N . SER A 1 84 ? -1.279 5.219 9.261 1.00 81.88 84 SER A N 1
ATOM 656 C CA . SER A 1 84 ? -1.276 4.273 10.382 1.00 81.88 84 SER A CA 1
ATOM 657 C C . SER A 1 84 ? -2.644 4.192 11.067 1.00 81.88 84 SER A C 1
ATOM 659 O O . SER A 1 84 ? -3.181 3.098 11.276 1.00 81.88 84 SER A O 1
ATOM 661 N N . LEU A 1 85 ? -3.269 5.341 11.348 1.00 79.12 85 LEU A N 1
ATOM 662 C CA . LEU A 1 85 ? -4.595 5.389 11.962 1.00 79.12 85 LEU A CA 1
ATOM 663 C C . LEU A 1 85 ? -5.678 4.815 11.035 1.00 79.12 85 LEU A C 1
ATOM 665 O O . LEU A 1 85 ? -6.496 4.003 11.475 1.00 79.12 85 LEU A O 1
ATOM 669 N N . ALA A 1 86 ? -5.668 5.183 9.752 1.00 83.94 86 ALA A N 1
ATOM 670 C CA . ALA A 1 86 ? -6.600 4.666 8.752 1.00 83.94 86 ALA A CA 1
ATOM 671 C C . ALA A 1 86 ? -6.473 3.141 8.589 1.00 83.94 86 ALA A C 1
ATOM 673 O O . ALA A 1 86 ? -7.482 2.428 8.590 1.00 83.94 86 ALA A O 1
ATOM 674 N N . SER A 1 87 ? -5.241 2.625 8.541 1.00 79.38 87 SER A N 1
ATOM 675 C CA . SER A 1 87 ? -4.953 1.188 8.475 1.00 79.38 87 SER A CA 1
ATOM 676 C C . SER A 1 87 ? -5.472 0.445 9.708 1.00 79.38 87 SER A C 1
ATOM 678 O O . SER A 1 87 ? -6.133 -0.593 9.585 1.00 79.38 87 SER A O 1
ATOM 680 N N . ALA A 1 88 ? -5.270 1.000 10.907 1.00 79.94 88 ALA A N 1
ATOM 681 C CA . ALA A 1 88 ? -5.780 0.419 12.146 1.00 79.94 88 ALA A CA 1
ATOM 682 C C . ALA A 1 88 ? -7.320 0.360 12.174 1.00 79.94 88 ALA A C 1
ATOM 684 O O . ALA A 1 88 ? -7.888 -0.666 12.565 1.00 79.94 88 ALA A O 1
ATOM 685 N N . ILE A 1 89 ? -7.998 1.421 11.717 1.00 83.88 89 ILE A N 1
ATOM 686 C CA . ILE A 1 89 ? -9.466 1.481 11.606 1.00 83.88 89 ILE A CA 1
ATOM 687 C C . ILE A 1 89 ? -9.977 0.406 10.641 1.00 83.88 89 ILE A C 1
ATOM 689 O O . ILE A 1 89 ? -10.870 -0.371 10.989 1.00 83.88 89 ILE A O 1
ATOM 693 N N . LEU A 1 90 ? -9.396 0.319 9.443 1.00 84.56 90 LEU A N 1
ATOM 694 C CA . LEU A 1 90 ? -9.828 -0.631 8.416 1.00 84.56 90 LEU A CA 1
ATOM 695 C C . LEU A 1 90 ? -9.548 -2.075 8.811 1.00 84.56 90 LEU A C 1
ATOM 697 O O . LEU A 1 90 ? -10.428 -2.922 8.675 1.00 84.56 90 LEU A O 1
ATOM 701 N N . THR A 1 91 ? -8.372 -2.352 9.374 1.00 81.62 91 THR A N 1
ATOM 702 C CA . THR A 1 91 ? -8.023 -3.674 9.911 1.00 81.62 91 THR A CA 1
ATOM 703 C C . THR A 1 91 ? -9.019 -4.098 10.983 1.00 81.62 91 THR A C 1
ATOM 705 O O . THR A 1 91 ? -9.462 -5.249 11.029 1.00 81.62 91 THR A O 1
ATOM 708 N N . TYR A 1 92 ? -9.410 -3.162 11.845 1.00 85.00 92 TYR A N 1
ATOM 709 C CA . TYR A 1 92 ? -10.399 -3.422 12.873 1.00 85.00 92 TYR A CA 1
ATOM 710 C C . TYR A 1 92 ? -11.781 -3.727 12.286 1.00 85.00 92 TYR A C 1
ATOM 712 O O . TYR A 1 92 ? -12.371 -4.748 12.639 1.00 85.00 92 TYR A O 1
ATOM 720 N N . TRP A 1 93 ? -12.289 -2.895 11.376 1.00 85.25 93 TRP A N 1
ATOM 721 C CA . TRP A 1 93 ? -13.585 -3.127 10.731 1.00 85.25 93 TRP A CA 1
ATOM 722 C C . TRP A 1 93 ? -13.601 -4.415 9.911 1.00 85.25 93 TRP A C 1
ATOM 724 O O . TRP A 1 93 ? -14.576 -5.160 9.969 1.00 85.25 93 TRP A O 1
ATOM 734 N N . PHE A 1 94 ? -12.507 -4.730 9.219 1.00 82.12 94 PHE A N 1
ATOM 735 C CA . PHE A 1 94 ? -12.353 -5.971 8.467 1.00 82.12 94 PHE A CA 1
ATOM 736 C C . PHE A 1 94 ? -12.481 -7.202 9.369 1.00 82.12 94 PHE A C 1
ATOM 738 O O . PHE A 1 94 ? -13.230 -8.124 9.047 1.00 82.12 94 PHE A O 1
ATOM 745 N N . ARG A 1 95 ? -11.837 -7.189 10.545 1.00 79.94 95 ARG A N 1
ATOM 746 C CA . ARG A 1 95 ? -11.927 -8.278 11.535 1.00 79.94 95 ARG A CA 1
ATOM 747 C C . ARG A 1 95 ? -13.336 -8.481 12.100 1.00 79.94 95 ARG A C 1
ATOM 749 O O . ARG A 1 95 ? -13.621 -9.567 12.596 1.00 79.94 95 ARG A O 1
ATOM 756 N N . GLN A 1 96 ? -14.214 -7.478 12.028 1.00 79.50 96 GLN A N 1
ATOM 757 C CA . GLN A 1 96 ? -15.618 -7.615 12.438 1.00 79.50 96 GLN A CA 1
ATOM 758 C C . GLN A 1 96 ? -16.510 -8.256 11.373 1.00 79.50 96 GLN A C 1
ATOM 760 O O . GLN A 1 96 ? -17.639 -8.650 11.669 1.00 79.50 96 GLN A O 1
ATOM 765 N N . LEU A 1 97 ? -16.045 -8.344 10.125 1.00 78.25 97 LEU A N 1
ATOM 766 C CA . LEU A 1 97 ? -16.842 -8.921 9.052 1.00 78.25 97 LEU A CA 1
ATOM 767 C C . LEU A 1 97 ? -16.964 -10.441 9.216 1.00 78.25 97 LEU A C 1
ATOM 769 O O . LEU A 1 97 ? -16.043 -11.076 9.731 1.00 78.25 97 LEU A O 1
ATOM 773 N N . PRO A 1 98 ? -18.056 -11.061 8.732 1.00 77.94 98 PRO A N 1
ATOM 774 C CA . PRO A 1 98 ? -18.165 -12.515 8.700 1.00 77.94 98 PRO A CA 1
ATOM 775 C C . PRO A 1 98 ? -16.965 -13.153 7.974 1.00 77.94 98 PRO A C 1
ATOM 777 O O . PRO A 1 98 ? -16.543 -12.612 6.947 1.00 77.94 98 PRO A O 1
ATOM 780 N N . PRO A 1 99 ? -16.453 -14.319 8.419 1.00 74.31 99 PRO A N 1
ATOM 781 C CA . PRO A 1 99 ? -15.284 -14.964 7.808 1.00 74.31 99 PRO A CA 1
ATOM 782 C C . PRO A 1 99 ? -15.418 -15.195 6.294 1.00 74.31 99 PRO A C 1
ATOM 784 O O . PRO A 1 99 ? -14.458 -15.020 5.550 1.00 74.31 99 PRO A O 1
ATOM 787 N N . ALA A 1 100 ? -16.629 -15.505 5.817 1.00 74.56 100 ALA A N 1
ATOM 788 C CA . ALA A 1 100 ? -16.919 -15.646 4.388 1.00 74.56 100 ALA A CA 1
ATOM 789 C C . ALA A 1 100 ? -16.697 -14.338 3.602 1.00 74.56 100 ALA A C 1
ATOM 791 O O . ALA A 1 100 ? -16.178 -14.354 2.488 1.00 74.56 100 ALA A O 1
ATOM 792 N N . THR A 1 101 ? -17.047 -13.194 4.196 1.00 73.19 101 THR A N 1
ATOM 793 C CA . THR A 1 101 ? -16.836 -11.867 3.604 1.00 73.19 101 THR A CA 1
ATOM 794 C C . THR A 1 101 ? -15.362 -11.475 3.639 1.00 73.19 101 THR A C 1
ATOM 796 O O . THR A 1 101 ? -14.873 -10.907 2.666 1.00 73.19 101 THR A O 1
ATOM 799 N N . GLN A 1 102 ? -14.639 -11.814 4.713 1.00 71.88 102 GLN A N 1
ATOM 800 C CA . GLN A 1 102 ? -13.192 -11.592 4.800 1.00 71.88 102 GLN A CA 1
ATOM 801 C C . GLN A 1 102 ? -12.455 -12.349 3.687 1.00 71.88 102 GLN A C 1
ATOM 803 O O . GLN A 1 102 ? -11.700 -11.745 2.935 1.00 71.88 102 GLN A O 1
ATOM 808 N N . GLN A 1 103 ? -12.751 -13.640 3.501 1.00 70.69 103 GLN A N 1
ATOM 809 C CA . GLN A 1 103 ? -12.145 -14.451 2.437 1.00 70.69 103 GLN A CA 1
ATOM 810 C C . GLN A 1 103 ? -12.465 -13.924 1.033 1.00 70.69 103 GLN A C 1
ATOM 812 O O . GLN A 1 103 ? -11.592 -13.923 0.167 1.00 70.69 103 GLN A O 1
ATOM 817 N N . LEU A 1 104 ? -13.699 -13.468 0.793 1.00 70.88 104 LEU A N 1
ATOM 818 C CA . LEU A 1 104 ? -14.092 -12.880 -0.489 1.00 70.88 104 LEU A CA 1
ATOM 819 C C . LEU A 1 104 ? -13.315 -11.590 -0.782 1.00 70.88 104 LEU A C 1
ATOM 821 O O . LEU A 1 104 ? -12.844 -11.397 -1.898 1.00 70.88 104 LEU A O 1
ATOM 825 N N . LEU A 1 105 ? -13.180 -10.716 0.216 1.00 64.31 105 LEU A N 1
ATOM 826 C CA . LEU A 1 105 ? -12.481 -9.442 0.077 1.00 64.31 105 LEU A CA 1
ATOM 827 C C . LEU A 1 105 ? -10.967 -9.627 -0.044 1.00 64.31 105 LEU A C 1
ATOM 829 O O . LEU A 1 105 ? -10.363 -8.940 -0.857 1.00 64.31 105 LEU A O 1
ATOM 833 N N . SER A 1 106 ? -10.363 -10.580 0.671 1.00 61.69 106 SER A N 1
ATOM 834 C CA . SER A 1 106 ? -8.945 -10.925 0.498 1.00 61.69 106 SER A CA 1
ATOM 835 C C . SER A 1 106 ? -8.667 -11.514 -0.885 1.00 61.69 106 SER A C 1
ATOM 837 O O . SER A 1 106 ? -7.6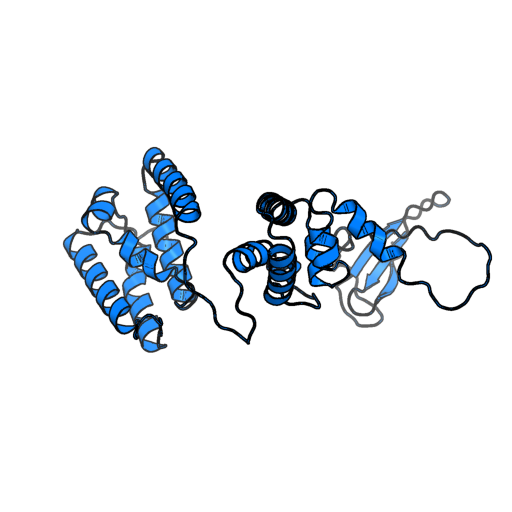95 -11.131 -1.524 1.00 61.69 106 SER A O 1
ATOM 839 N N . LYS A 1 107 ? -9.549 -12.385 -1.396 1.00 56.00 107 LYS A N 1
ATOM 840 C CA . LYS A 1 107 ? -9.438 -12.913 -2.768 1.00 56.00 107 LYS A CA 1
ATOM 841 C C . LYS A 1 107 ? -9.609 -11.821 -3.819 1.00 56.00 107 LYS A C 1
ATOM 843 O O . LYS A 1 107 ? -8.887 -11.815 -4.806 1.00 56.00 107 LYS A O 1
ATOM 848 N N . LYS A 1 108 ? -10.548 -10.895 -3.601 1.00 52.03 108 LYS A N 1
ATOM 849 C CA . LYS A 1 108 ? -10.763 -9.755 -4.494 1.00 52.03 108 LYS A CA 1
ATOM 850 C C . LYS A 1 108 ? -9.605 -8.758 -4.441 1.00 52.03 108 LYS A C 1
ATOM 852 O O . LYS A 1 108 ? -9.213 -8.281 -5.486 1.00 52.03 108 LYS A O 1
ATOM 857 N N . SER A 1 109 ? -9.028 -8.496 -3.271 1.00 51.06 109 SER A N 1
ATOM 858 C CA . SER A 1 109 ? -7.816 -7.683 -3.122 1.00 51.06 109 SER A CA 1
ATOM 859 C C . SER A 1 109 ? -6.626 -8.307 -3.849 1.00 51.06 109 SER A C 1
ATOM 861 O O . SER A 1 109 ? -5.913 -7.582 -4.525 1.00 51.06 109 SER A O 1
ATOM 863 N N . ALA A 1 110 ? -6.443 -9.628 -3.780 1.00 39.09 110 ALA A N 1
ATOM 864 C CA . ALA A 1 110 ? -5.409 -10.319 -4.551 1.00 39.09 110 ALA A CA 1
ATOM 865 C C . ALA A 1 110 ? -5.638 -10.216 -6.073 1.00 39.09 110 ALA A C 1
ATOM 867 O O . ALA A 1 110 ? -4.687 -10.063 -6.829 1.00 39.09 110 ALA A O 1
ATOM 868 N N . LEU A 1 111 ? -6.900 -10.250 -6.517 1.00 37.53 111 LEU A N 1
ATOM 869 C CA . LEU A 1 111 ? -7.286 -10.070 -7.923 1.00 37.53 111 LEU A CA 1
ATOM 870 C C . LEU A 1 111 ? -7.183 -8.613 -8.403 1.00 37.53 111 LEU A C 1
ATOM 872 O O . LEU A 1 111 ? -6.759 -8.383 -9.527 1.00 37.53 111 LEU A O 1
ATOM 876 N N . ASP A 1 112 ? -7.548 -7.639 -7.567 1.00 38.62 112 ASP A N 1
ATOM 877 C CA . ASP A 1 112 ? -7.449 -6.206 -7.868 1.00 38.62 112 ASP A CA 1
ATOM 878 C C . ASP A 1 112 ? -5.975 -5.747 -7.827 1.00 38.62 112 ASP A C 1
ATOM 880 O O . ASP A 1 112 ? -5.586 -4.924 -8.648 1.00 38.62 112 ASP A O 1
ATOM 884 N N . MET A 1 113 ? -5.126 -6.321 -6.957 1.00 39.50 113 MET A N 1
ATOM 885 C CA . MET A 1 113 ? -3.660 -6.149 -7.017 1.00 39.50 113 MET A CA 1
ATOM 886 C C . MET A 1 113 ? -3.069 -6.741 -8.301 1.00 39.50 113 MET A C 1
ATOM 888 O O . MET A 1 113 ? -2.150 -6.165 -8.860 1.00 39.50 113 MET A O 1
ATOM 892 N N . ALA A 1 114 ? -3.637 -7.832 -8.819 1.00 36.38 114 ALA A N 1
ATOM 893 C CA . ALA A 1 114 ? -3.251 -8.374 -10.121 1.00 36.38 114 ALA A CA 1
ATOM 894 C C . ALA A 1 114 ? -3.824 -7.585 -11.321 1.00 36.38 114 ALA A C 1
ATOM 896 O O . ALA A 1 114 ? -3.449 -7.865 -12.455 1.00 36.38 114 ALA A O 1
ATOM 897 N N . SER A 1 115 ? -4.747 -6.634 -11.104 1.00 35.06 115 SER A N 1
ATOM 898 C CA . SER A 1 115 ? -5.490 -5.944 -12.174 1.00 35.06 115 SER A CA 1
ATOM 899 C C . SER A 1 115 ? -5.281 -4.425 -12.231 1.00 35.06 115 SER A C 1
ATOM 901 O O . SER A 1 115 ? -5.633 -3.829 -13.247 1.00 35.06 115 SER A O 1
ATOM 903 N N . ASN A 1 116 ? -4.755 -3.789 -11.181 1.00 37.06 116 ASN A N 1
ATOM 904 C CA . ASN A 1 116 ? -4.636 -2.327 -11.085 1.00 37.06 116 ASN A CA 1
ATOM 905 C C . ASN A 1 116 ? -3.182 -1.823 -11.074 1.00 37.06 116 ASN A C 1
ATOM 907 O O . ASN A 1 116 ? -2.952 -0.672 -10.709 1.00 37.06 116 ASN A O 1
ATOM 911 N N . ASP A 1 117 ? -2.213 -2.641 -11.492 1.00 37.09 117 ASP A N 1
ATOM 912 C CA . ASP A 1 117 ? -0.800 -2.252 -11.618 1.00 37.09 117 ASP A CA 1
ATOM 913 C C . ASP A 1 117 ? -0.572 -1.400 -12.885 1.00 37.09 117 ASP A C 1
ATOM 915 O O . ASP A 1 117 ? 0.148 -1.735 -13.823 1.00 37.09 117 ASP A O 1
ATOM 919 N N . THR A 1 118 ? -1.299 -0.287 -12.980 1.00 41.75 118 THR A N 1
ATOM 920 C CA . THR A 1 118 ? -1.133 0.716 -14.030 1.00 41.75 118 THR A CA 1
ATOM 921 C C . THR A 1 118 ? -1.244 2.097 -13.391 1.00 41.75 118 THR A C 1
ATOM 923 O O . THR A 1 118 ? -2.334 2.532 -13.034 1.00 41.75 118 THR A O 1
ATOM 926 N N . THR A 1 119 ? -0.101 2.802 -13.354 1.00 37.78 119 THR A N 1
ATOM 927 C CA . THR A 1 119 ? 0.082 4.236 -13.012 1.00 37.78 119 THR A CA 1
ATOM 928 C C . THR A 1 119 ? -0.077 4.546 -11.506 1.00 37.78 119 THR A C 1
ATOM 930 O O . THR A 1 119 ? -1.090 4.231 -10.901 1.00 37.78 119 THR A O 1
ATOM 933 N N . ILE A 1 120 ? 0.886 5.154 -10.804 1.00 37.84 120 ILE A N 1
ATOM 934 C CA . ILE A 1 120 ? 1.465 6.490 -11.020 1.00 37.84 120 ILE A CA 1
ATOM 935 C C . ILE A 1 120 ? 2.932 6.506 -10.559 1.00 37.84 120 ILE A C 1
ATOM 937 O O . ILE A 1 120 ? 3.261 6.017 -9.481 1.00 37.84 120 ILE A O 1
ATOM 941 N N . GLY A 1 121 ? 3.789 7.075 -11.413 1.00 36.66 121 GLY A N 1
ATOM 942 C CA . GLY A 1 121 ? 5.234 7.159 -11.244 1.00 36.66 121 GLY A CA 1
ATOM 943 C C . GLY A 1 121 ? 5.664 8.019 -10.058 1.00 36.66 121 GLY A C 1
ATOM 944 O O . GLY A 1 121 ? 5.161 9.120 -9.841 1.00 36.66 121 GLY A O 1
ATOM 945 N N . SER A 1 122 ? 6.637 7.500 -9.315 1.00 36.72 122 SER A N 1
ATOM 946 C CA . SER A 1 122 ? 7.394 8.252 -8.325 1.00 36.72 122 SER A CA 1
ATOM 947 C C . SER A 1 122 ? 8.616 8.848 -9.018 1.00 36.72 122 SER A C 1
ATOM 949 O O . SER A 1 122 ? 9.636 8.185 -9.179 1.00 36.72 122 SER A O 1
ATOM 951 N N . GLU A 1 123 ? 8.512 10.105 -9.448 1.00 50.09 123 GLU A N 1
ATOM 952 C CA . GLU A 1 123 ? 9.656 10.870 -9.946 1.00 50.09 123 GLU A CA 1
ATOM 953 C C . GLU A 1 123 ? 10.566 11.264 -8.772 1.00 50.09 123 GLU A C 1
ATOM 955 O O . GLU A 1 123 ? 10.355 12.273 -8.092 1.00 50.09 123 GLU A O 1
ATOM 960 N N . ARG A 1 124 ? 11.615 10.472 -8.535 1.00 37.47 124 ARG A N 1
ATOM 961 C CA . ARG A 1 124 ? 12.816 10.917 -7.821 1.00 37.47 124 ARG A CA 1
ATOM 962 C C . ARG A 1 124 ? 14.047 10.542 -8.650 1.00 37.47 124 ARG A C 1
ATOM 964 O O . ARG A 1 124 ? 14.401 9.381 -8.733 1.00 37.47 124 ARG A O 1
ATOM 971 N N . GLN A 1 125 ? 14.661 11.574 -9.238 1.00 43.25 125 GLN A N 1
ATOM 972 C CA . GLN A 1 125 ? 15.969 11.600 -9.917 1.00 43.25 125 GLN A CA 1
ATOM 973 C C . GLN A 1 125 ? 16.139 10.681 -11.145 1.00 43.25 125 GLN A C 1
ATOM 975 O O . GLN A 1 125 ? 16.582 9.554 -11.023 1.00 43.25 125 GLN A O 1
ATOM 980 N N . ASP A 1 126 ? 15.852 11.235 -12.332 1.00 47.72 126 ASP A N 1
ATOM 981 C CA . ASP A 1 126 ? 16.361 10.893 -13.687 1.00 47.72 126 ASP A CA 1
ATOM 982 C C . ASP A 1 126 ? 16.411 9.415 -14.148 1.00 47.72 126 ASP A C 1
ATOM 984 O O . ASP A 1 126 ? 16.944 9.114 -15.214 1.00 47.72 126 ASP A O 1
ATOM 988 N N . VAL A 1 127 ? 15.817 8.485 -13.398 1.00 54.84 127 VAL A N 1
ATOM 989 C CA . VAL A 1 127 ? 15.679 7.069 -13.758 1.00 54.84 127 VAL A CA 1
ATOM 990 C C . VAL A 1 127 ? 14.210 6.695 -13.607 1.00 54.84 127 VAL A C 1
ATOM 992 O O . VAL A 1 127 ? 13.742 6.276 -12.553 1.00 54.84 127 VAL A O 1
ATOM 995 N N . SER A 1 128 ? 13.443 6.927 -14.672 1.00 64.06 128 SER A N 1
ATOM 996 C CA . SER A 1 128 ? 12.058 6.467 -14.753 1.00 64.06 128 SER A CA 1
ATOM 997 C C . SER A 1 128 ? 12.059 4.966 -15.025 1.00 64.06 128 SER A C 1
ATOM 999 O O . SER A 1 128 ? 12.411 4.556 -16.127 1.00 64.06 128 SER A O 1
ATOM 1001 N N . LEU A 1 129 ? 11.639 4.166 -14.046 1.00 70.31 129 LEU A N 1
ATOM 1002 C CA . LEU A 1 129 ? 11.357 2.746 -14.252 1.00 70.31 129 LEU A CA 1
ATOM 1003 C C . LEU A 1 129 ? 10.080 2.573 -15.080 1.00 70.31 129 LEU A C 1
ATOM 1005 O O . LEU A 1 129 ? 9.091 3.286 -14.877 1.00 70.31 129 LEU A O 1
ATOM 1009 N N . GLY A 1 130 ? 10.098 1.622 -16.006 1.00 69.25 130 GLY A N 1
ATOM 1010 C CA . GLY A 1 130 ? 8.909 1.120 -16.676 1.00 69.25 130 GLY A CA 1
ATOM 1011 C C . GLY A 1 130 ? 8.129 0.138 -15.795 1.00 69.25 130 GLY A C 1
ATOM 1012 O O . GLY A 1 130 ? 8.433 -0.094 -14.622 1.00 69.25 130 GLY A O 1
ATOM 1013 N N . ALA A 1 131 ? 7.064 -0.438 -16.358 1.00 71.88 131 ALA A N 1
ATOM 1014 C CA . ALA A 1 131 ? 6.167 -1.334 -15.623 1.00 71.88 131 ALA A CA 1
ATOM 1015 C C . ALA A 1 131 ? 6.868 -2.605 -15.108 1.00 71.88 131 ALA A C 1
ATOM 1017 O O . ALA A 1 131 ? 6.438 -3.192 -14.114 1.00 71.88 131 ALA A O 1
ATOM 1018 N N . LEU A 1 132 ? 7.934 -3.034 -15.785 1.00 72.62 132 LEU A N 1
ATOM 1019 C CA . LEU A 1 132 ? 8.725 -4.192 -15.394 1.00 72.62 132 LEU A CA 1
ATOM 1020 C C . LEU A 1 132 ? 9.744 -3.801 -14.319 1.00 72.62 132 LEU A C 1
ATOM 1022 O O . LEU A 1 132 ? 9.849 -4.483 -13.304 1.00 72.62 132 LEU A O 1
ATOM 1026 N N . GLY A 1 133 ? 10.406 -2.657 -14.482 1.00 71.56 133 GLY A N 1
ATOM 1027 C CA . GLY A 1 133 ? 11.344 -2.081 -13.522 1.00 71.56 133 GLY A CA 1
ATOM 1028 C C . GLY A 1 133 ? 10.718 -1.880 -12.146 1.00 71.56 133 GLY A C 1
ATOM 1029 O O . GLY A 1 133 ? 11.315 -2.252 -11.143 1.00 71.56 133 GLY A O 1
ATOM 1030 N N . VAL A 1 134 ? 9.476 -1.396 -12.075 1.00 73.62 134 VAL A N 1
ATOM 1031 C CA . VAL A 1 134 ? 8.758 -1.263 -10.792 1.00 73.62 134 VAL A CA 1
ATOM 1032 C C . VAL A 1 134 ? 8.528 -2.623 -10.120 1.00 73.62 134 VAL A C 1
ATOM 1034 O O . VAL A 1 134 ? 8.682 -2.754 -8.908 1.00 73.62 134 VAL A O 1
ATOM 1037 N N . GLN A 1 135 ? 8.191 -3.660 -10.891 1.00 71.06 135 GLN A N 1
ATOM 1038 C CA . GLN A 1 135 ? 8.007 -5.007 -10.339 1.00 71.06 135 GLN A CA 1
ATOM 1039 C C . GLN A 1 135 ? 9.323 -5.629 -9.864 1.00 71.06 135 GLN A C 1
ATOM 1041 O O . GLN A 1 135 ? 9.316 -6.398 -8.903 1.00 71.06 135 GLN A O 1
ATOM 1046 N N . LEU A 1 136 ? 10.430 -5.306 -10.535 1.00 81.25 136 LEU A N 1
ATOM 1047 C CA . LEU A 1 136 ? 11.775 -5.734 -10.161 1.00 81.25 136 LEU A CA 1
ATOM 1048 C C . LEU A 1 136 ? 12.241 -5.027 -8.882 1.00 81.25 136 LEU A C 1
ATOM 1050 O O . LEU A 1 136 ? 12.748 -5.691 -7.984 1.00 81.25 136 LEU A O 1
ATOM 1054 N N . GLU A 1 137 ? 12.012 -3.717 -8.763 1.00 82.50 137 GLU A N 1
ATOM 1055 C CA . GLU A 1 137 ? 12.347 -2.930 -7.567 1.00 82.50 137 GLU A CA 1
ATOM 1056 C C . GLU A 1 137 ? 11.615 -3.450 -6.325 1.00 82.50 137 GLU A C 1
ATOM 1058 O O . GLU A 1 137 ? 12.233 -3.668 -5.286 1.00 82.50 137 GLU A O 1
ATOM 1063 N N . ALA A 1 138 ? 10.333 -3.795 -6.466 1.00 78.25 138 ALA A N 1
ATOM 1064 C CA . ALA A 1 138 ? 9.529 -4.347 -5.379 1.00 78.25 138 ALA A CA 1
ATOM 1065 C C . ALA A 1 138 ? 9.997 -5.728 -4.872 1.00 78.25 138 ALA A C 1
ATOM 1067 O O . ALA A 1 138 ? 9.465 -6.223 -3.875 1.00 78.25 138 ALA A O 1
ATOM 1068 N N . CYS A 1 139 ? 10.940 -6.383 -5.559 1.00 82.88 139 CYS A N 1
ATOM 1069 C CA . CYS A 1 139 ? 11.515 -7.648 -5.106 1.00 82.88 139 CYS A CA 1
ATOM 1070 C C . CYS A 1 139 ? 12.613 -7.465 -4.049 1.00 82.88 139 CYS A C 1
ATOM 1072 O O . CYS A 1 139 ? 12.967 -8.446 -3.398 1.00 82.88 139 CYS A O 1
ATOM 1074 N N . PHE A 1 140 ? 13.146 -6.252 -3.874 1.00 82.62 140 PHE A N 1
ATOM 1075 C CA . PHE A 1 140 ? 14.162 -5.946 -2.868 1.00 82.62 140 PHE A CA 1
ATOM 1076 C C . PHE A 1 140 ? 13.499 -5.469 -1.571 1.00 82.62 140 PHE A C 1
ATOM 1078 O O . PHE A 1 140 ? 12.558 -4.675 -1.592 1.00 82.62 140 PHE A O 1
ATOM 1085 N N . THR A 1 141 ? 13.966 -5.972 -0.429 1.00 76.25 141 THR A N 1
ATOM 1086 C CA . THR A 1 141 ? 13.401 -5.641 0.889 1.00 76.25 141 THR A CA 1
ATOM 1087 C C . THR A 1 141 ? 14.224 -4.586 1.622 1.00 76.25 141 THR A C 1
ATOM 1089 O O . THR A 1 141 ? 15.437 -4.527 1.461 1.00 76.25 141 THR A O 1
ATOM 1092 N N . ASP A 1 142 ? 13.593 -3.804 2.504 1.00 70.12 142 ASP A N 1
ATOM 1093 C CA . ASP A 1 142 ? 14.284 -2.778 3.308 1.00 70.12 142 ASP A CA 1
ATOM 1094 C C . ASP A 1 142 ? 15.470 -3.342 4.125 1.00 70.12 142 ASP A C 1
ATOM 1096 O O . ASP A 1 142 ? 16.439 -2.632 4.386 1.00 70.12 142 ASP A O 1
ATOM 1100 N N . GLU A 1 143 ? 15.407 -4.620 4.518 1.00 67.25 143 GLU A N 1
ATOM 1101 C CA . GLU A 1 143 ? 16.483 -5.321 5.232 1.00 67.25 143 GLU A CA 1
ATOM 1102 C C . GLU A 1 143 ? 17.696 -5.604 4.330 1.00 67.25 143 GLU A C 1
ATOM 1104 O O . GLU A 1 143 ? 18.829 -5.533 4.794 1.00 67.25 143 GLU A O 1
ATOM 1109 N N . GLU A 1 144 ? 17.471 -5.881 3.043 1.00 70.00 144 GLU A N 1
ATOM 1110 C CA . GLU A 1 144 ? 18.521 -6.158 2.049 1.00 70.00 144 GLU A CA 1
ATOM 1111 C C . GLU A 1 144 ? 19.176 -4.882 1.511 1.00 70.00 144 GLU A C 1
ATOM 1113 O O . GLU A 1 144 ? 20.280 -4.944 0.984 1.00 70.00 144 GLU A O 1
ATOM 1118 N N . VAL A 1 145 ? 18.500 -3.738 1.631 1.00 68.88 145 VAL A N 1
ATOM 1119 C CA . VAL A 1 145 ? 18.956 -2.427 1.134 1.00 68.88 145 VAL A CA 1
ATOM 1120 C C . VAL A 1 145 ? 19.860 -1.711 2.143 1.00 68.88 145 VAL A C 1
ATOM 1122 O O . VAL A 1 145 ? 20.569 -0.761 1.807 1.00 68.88 145 VAL A O 1
ATOM 1125 N N . CYS A 1 146 ? 19.857 -2.153 3.401 1.00 52.66 146 CYS A N 1
ATOM 1126 C CA . CYS A 1 146 ? 20.703 -1.574 4.432 1.00 52.66 146 CYS A CA 1
ATOM 1127 C C . CYS A 1 146 ? 22.175 -1.943 4.153 1.00 52.66 146 CYS A C 1
ATOM 1129 O O . CYS A 1 146 ? 22.518 -3.117 4.102 1.00 52.66 146 CYS A O 1
ATOM 1131 N N . ASP A 1 147 ? 23.031 -0.932 3.971 1.00 57.47 147 ASP A N 1
ATOM 1132 C CA . ASP A 1 147 ? 24.477 -1.043 3.690 1.00 57.47 147 ASP A CA 1
ATOM 1133 C C . ASP A 1 147 ? 24.896 -1.487 2.264 1.00 57.47 147 ASP A C 1
ATOM 1135 O O . ASP A 1 147 ? 26.055 -1.852 2.051 1.00 57.47 147 ASP A O 1
ATOM 1139 N N . THR A 1 148 ? 24.023 -1.386 1.251 1.00 66.06 148 THR A N 1
ATOM 1140 C CA . THR A 1 148 ? 24.376 -1.726 -0.146 1.00 66.06 148 THR A CA 1
ATOM 1141 C C . THR A 1 148 ? 24.889 -0.545 -0.975 1.00 66.06 148 THR A C 1
ATOM 1143 O O . THR A 1 148 ? 24.580 0.619 -0.721 1.00 66.06 148 THR A O 1
ATOM 1146 N N . ILE A 1 149 ? 25.697 -0.847 -2.001 1.00 67.62 149 ILE A N 1
ATOM 1147 C CA . ILE A 1 149 ? 26.342 0.157 -2.868 1.00 67.62 149 ILE A CA 1
ATOM 1148 C C . ILE A 1 149 ? 25.335 0.803 -3.826 1.00 67.62 149 ILE A C 1
ATOM 1150 O O . ILE A 1 149 ? 25.416 2.007 -4.084 1.00 67.62 149 ILE A O 1
ATOM 1154 N N . ASN A 1 150 ? 24.401 0.014 -4.362 1.00 75.12 150 ASN A N 1
ATOM 1155 C CA . ASN A 1 150 ? 23.427 0.477 -5.342 1.00 75.12 150 ASN A CA 1
ATOM 1156 C C . ASN A 1 150 ? 22.027 0.598 -4.738 1.00 75.12 150 ASN A C 1
ATOM 1158 O O . ASN A 1 150 ? 21.597 -0.232 -3.937 1.00 75.12 150 ASN A O 1
ATOM 1162 N N . ASP A 1 151 ? 21.312 1.630 -5.182 1.00 81.19 151 ASP A N 1
ATOM 1163 C CA . ASP A 1 151 ? 19.892 1.820 -4.901 1.00 81.19 151 ASP A CA 1
ATOM 1164 C C . ASP A 1 151 ? 19.065 0.787 -5.705 1.00 81.19 151 ASP A C 1
ATOM 1166 O O . ASP A 1 151 ? 19.325 0.617 -6.906 1.00 81.19 151 ASP A O 1
ATOM 1170 N N . PRO A 1 152 ? 18.075 0.104 -5.092 1.00 83.56 152 PRO A N 1
ATOM 1171 C CA . PRO A 1 152 ? 17.175 -0.837 -5.768 1.00 83.56 152 PRO A CA 1
ATOM 1172 C C . PRO A 1 152 ? 16.563 -0.306 -7.059 1.00 83.56 152 PRO A C 1
ATOM 1174 O O . PRO A 1 152 ? 16.415 -1.058 -8.022 1.00 83.56 152 PRO A O 1
ATOM 1177 N N . VAL A 1 153 ? 16.262 0.994 -7.114 1.00 82.06 153 VAL A N 1
ATOM 1178 C CA . VAL A 1 153 ? 15.718 1.654 -8.305 1.00 82.06 153 VAL A CA 1
ATOM 1179 C C . VAL A 1 153 ? 16.719 1.592 -9.460 1.00 82.06 153 VAL A C 1
ATOM 1181 O O . VAL A 1 153 ? 16.351 1.305 -10.597 1.00 82.06 153 VAL A O 1
ATOM 1184 N N . ILE A 1 154 ? 18.007 1.803 -9.186 1.00 84.44 154 ILE A N 1
ATOM 1185 C CA . ILE A 1 154 ? 19.067 1.750 -10.202 1.00 84.44 154 ILE A CA 1
ATOM 1186 C C . ILE A 1 154 ? 19.285 0.313 -10.680 1.00 84.44 154 ILE A C 1
ATOM 1188 O O . ILE A 1 154 ? 19.412 0.069 -11.881 1.00 84.44 154 ILE A O 1
ATOM 1192 N N . VAL A 1 155 ? 19.297 -0.646 -9.754 1.00 87.44 155 VAL A N 1
ATOM 1193 C CA . VAL A 1 155 ? 19.454 -2.072 -10.074 1.00 87.44 155 VAL A CA 1
ATOM 1194 C C . VAL A 1 155 ? 18.291 -2.561 -10.934 1.00 87.44 155 VAL A C 1
ATOM 1196 O O . VAL A 1 155 ? 18.515 -3.147 -11.995 1.00 87.44 155 VAL A O 1
ATOM 1199 N N . ALA A 1 156 ? 17.059 -2.258 -10.532 1.00 86.94 156 ALA A N 1
ATOM 1200 C CA . ALA A 1 156 ? 15.859 -2.614 -11.275 1.00 86.94 156 ALA A CA 1
ATOM 1201 C C . ALA A 1 156 ? 15.835 -1.989 -12.677 1.00 86.94 156 ALA A C 1
ATOM 1203 O O . ALA A 1 156 ? 15.502 -2.676 -13.642 1.00 86.94 156 ALA A O 1
ATOM 1204 N N . GLY A 1 157 ? 16.257 -0.729 -12.815 1.00 84.81 157 GLY A N 1
ATOM 1205 C CA . GLY A 1 157 ? 16.341 -0.054 -14.113 1.00 84.81 157 GLY A CA 1
ATOM 1206 C C . GLY A 1 157 ? 17.390 -0.666 -15.041 1.00 84.81 157 GLY A C 1
ATOM 1207 O O . GLY A 1 157 ? 17.166 -0.790 -16.245 1.00 84.81 157 GLY A O 1
ATOM 1208 N N . ASN A 1 158 ? 18.520 -1.115 -14.492 1.00 88.62 158 ASN A N 1
ATOM 1209 C CA . ASN A 1 158 ? 19.539 -1.820 -15.269 1.00 88.62 158 ASN A CA 1
ATOM 1210 C C . ASN A 1 158 ? 19.038 -3.184 -15.762 1.00 88.62 158 ASN A C 1
ATOM 1212 O O . ASN A 1 158 ? 19.291 -3.542 -16.909 1.00 88.62 158 ASN A O 1
ATOM 1216 N N . ILE A 1 159 ? 18.313 -3.929 -14.924 1.00 89.12 159 ILE A N 1
ATOM 1217 C CA . ILE A 1 159 ? 17.720 -5.219 -15.309 1.00 89.12 159 ILE A CA 1
ATOM 1218 C C . ILE A 1 159 ? 16.632 -5.015 -16.366 1.00 89.12 159 ILE A C 1
ATOM 1220 O O . ILE A 1 159 ? 16.629 -5.716 -17.374 1.00 89.12 159 ILE A O 1
ATOM 1224 N N . GLU A 1 160 ? 15.751 -4.030 -16.181 1.00 89.00 160 GLU A N 1
ATOM 1225 C CA . GLU A 1 160 ? 14.702 -3.696 -17.150 1.00 89.00 160 GLU A CA 1
ATOM 1226 C C . GLU A 1 160 ? 15.286 -3.356 -18.526 1.00 89.00 160 GLU A C 1
ATOM 1228 O O . GLU A 1 160 ? 14.803 -3.853 -19.539 1.00 89.00 160 GLU A O 1
ATOM 1233 N N . LYS A 1 161 ? 16.375 -2.585 -18.568 1.00 88.75 161 LYS A N 1
ATOM 1234 C CA . LYS A 1 161 ? 17.065 -2.242 -19.815 1.00 88.75 161 LYS A CA 1
ATOM 1235 C C . LYS A 1 161 ? 17.668 -3.459 -20.525 1.00 88.75 161 LYS A C 1
ATOM 1237 O O . LYS A 1 161 ? 17.638 -3.530 -21.752 1.00 88.75 161 LYS A O 1
ATOM 1242 N N . GLU A 1 162 ? 18.244 -4.400 -19.779 1.00 89.69 162 GLU A N 1
ATOM 1243 C CA . GLU A 1 162 ? 18.778 -5.637 -20.361 1.00 89.69 162 GLU A CA 1
ATOM 1244 C C . GLU A 1 162 ? 17.645 -6.551 -20.857 1.00 89.69 162 GLU A C 1
ATOM 1246 O O . GLU A 1 162 ? 17.775 -7.155 -21.918 1.00 89.69 162 GLU A O 1
ATOM 1251 N N . LEU A 1 163 ? 16.506 -6.599 -20.158 1.00 86.38 163 LEU A N 1
ATOM 1252 C CA . LEU A 1 163 ? 15.316 -7.334 -20.601 1.00 86.38 163 LEU A CA 1
ATOM 1253 C C . LEU A 1 163 ? 14.681 -6.720 -21.857 1.00 86.38 163 LEU A C 1
ATOM 1255 O O . LEU A 1 163 ? 14.325 -7.457 -22.774 1.00 86.38 163 LEU A O 1
ATOM 1259 N N . GLU A 1 164 ? 14.616 -5.390 -21.952 1.00 86.50 164 GLU A N 1
ATOM 1260 C CA . GLU A 1 164 ? 14.163 -4.687 -23.162 1.00 86.50 164 GLU A CA 1
ATOM 1261 C C . GLU A 1 164 ? 15.072 -4.987 -24.366 1.00 86.50 164 GLU A C 1
ATOM 1263 O O . GLU A 1 164 ? 14.601 -5.096 -25.495 1.00 86.50 164 GLU A O 1
ATOM 1268 N N . ALA A 1 165 ? 16.376 -5.176 -24.136 1.00 87.25 165 ALA A N 1
ATOM 1269 C CA . ALA A 1 165 ? 17.311 -5.565 -25.189 1.00 87.25 165 ALA A CA 1
ATOM 1270 C C . ALA A 1 165 ? 17.146 -7.028 -25.644 1.00 87.25 165 ALA A C 1
ATOM 1272 O O . ALA A 1 165 ? 17.495 -7.347 -26.784 1.00 87.25 165 ALA A O 1
ATOM 1273 N N . VAL A 1 166 ? 16.653 -7.909 -24.768 1.00 88.94 166 VAL A N 1
ATOM 1274 C CA . VAL A 1 166 ? 16.355 -9.313 -25.091 1.00 88.94 166 VAL A CA 1
ATOM 1275 C C . VAL A 1 166 ? 15.011 -9.447 -25.818 1.00 88.94 166 VAL A C 1
ATOM 1277 O O . VAL A 1 166 ? 14.917 -10.276 -26.720 1.00 88.94 166 VAL A O 1
ATOM 1280 N N . ASP A 1 167 ? 14.021 -8.613 -25.474 1.00 85.81 167 ASP A N 1
ATOM 1281 C CA . ASP A 1 167 ? 12.669 -8.591 -26.069 1.00 85.81 167 ASP A CA 1
ATOM 1282 C C . ASP A 1 167 ? 11.974 -9.970 -26.031 1.00 85.81 167 ASP A C 1
ATOM 1284 O O . ASP A 1 167 ? 11.398 -10.440 -27.014 1.00 85.81 167 ASP A O 1
ATOM 1288 N N . ASP A 1 168 ? 12.069 -10.649 -24.880 1.00 82.62 168 ASP A N 1
ATOM 1289 C CA . ASP A 1 168 ? 11.460 -11.959 -24.629 1.00 82.62 168 ASP A CA 1
ATOM 1290 C C . ASP A 1 168 ? 10.672 -11.950 -23.303 1.00 82.62 168 ASP A C 1
ATOM 1292 O O . ASP A 1 168 ? 11.206 -11.695 -22.213 1.00 82.62 168 ASP A O 1
ATOM 1296 N N . GLU A 1 169 ? 9.366 -12.202 -23.406 1.00 79.06 169 GLU A N 1
ATOM 1297 C CA . GLU A 1 169 ? 8.431 -12.185 -22.277 1.00 79.06 169 GLU A CA 1
ATOM 1298 C C . GLU A 1 169 ? 8.640 -13.382 -21.336 1.00 79.06 169 GLU A C 1
ATOM 1300 O O . GLU A 1 169 ? 8.507 -13.228 -20.118 1.00 79.06 169 GLU A O 1
ATOM 1305 N N . ASP A 1 170 ? 9.040 -14.544 -21.862 1.00 79.62 170 ASP A N 1
ATOM 1306 C CA . ASP A 1 170 ? 9.305 -15.734 -21.049 1.00 79.62 170 ASP A CA 1
ATOM 1307 C C . ASP A 1 170 ? 10.550 -15.502 -20.179 1.00 79.62 170 ASP A C 1
ATOM 1309 O O . ASP A 1 170 ? 10.525 -15.756 -18.972 1.00 79.62 170 ASP A O 1
ATOM 1313 N N . VAL A 1 171 ? 11.602 -14.901 -20.748 1.00 82.56 171 VAL A N 1
ATOM 1314 C CA . VAL A 1 171 ? 12.813 -14.506 -20.001 1.00 82.56 171 VAL A CA 1
ATOM 1315 C C . VAL A 1 171 ? 12.484 -13.467 -18.926 1.00 82.56 171 VAL A C 1
ATOM 1317 O O . VAL A 1 171 ? 12.960 -13.566 -17.793 1.00 82.56 171 VAL A O 1
ATOM 1320 N N . SER A 1 172 ? 11.624 -12.496 -19.243 1.00 84.50 172 SER A N 1
ATOM 1321 C CA . SER A 1 172 ? 11.174 -11.476 -18.287 1.00 84.50 172 SER A CA 1
ATOM 1322 C C . SER A 1 172 ? 10.414 -12.089 -17.105 1.00 84.50 172 SER A C 1
ATOM 1324 O O . SER A 1 172 ? 10.635 -11.708 -15.951 1.00 84.50 172 SER A O 1
ATOM 1326 N N . MET A 1 173 ? 9.549 -13.075 -17.370 1.00 78.62 173 MET A N 1
ATOM 1327 C CA . MET A 1 173 ? 8.838 -13.816 -16.326 1.00 78.62 173 MET A CA 1
ATOM 1328 C C . MET A 1 173 ? 9.778 -14.669 -15.471 1.00 78.62 173 MET A C 1
ATOM 1330 O O . MET A 1 173 ? 9.610 -14.705 -14.250 1.00 78.62 173 MET A O 1
ATOM 1334 N N . GLU A 1 174 ? 10.768 -15.331 -16.073 1.00 84.81 174 GLU A N 1
ATOM 1335 C CA . GLU A 1 174 ? 11.755 -16.127 -15.336 1.00 84.81 174 GLU A CA 1
ATOM 1336 C C . GLU A 1 174 ? 12.623 -15.258 -14.417 1.00 84.81 174 GLU A C 1
ATOM 1338 O O . GLU A 1 174 ? 12.814 -15.605 -13.250 1.00 84.81 174 GLU A O 1
ATOM 1343 N N . VAL A 1 175 ? 13.080 -14.096 -14.896 1.00 85.88 175 VAL A N 1
ATOM 1344 C CA . VAL A 1 175 ? 13.841 -13.125 -14.093 1.00 85.88 175 VAL A CA 1
ATOM 1345 C C . VAL A 1 175 ? 13.025 -12.621 -12.899 1.00 85.88 175 VAL A C 1
ATOM 1347 O O . VAL A 1 175 ? 13.515 -12.609 -11.766 1.00 85.88 175 VAL A O 1
ATOM 1350 N N . LEU A 1 176 ? 11.759 -12.256 -13.121 1.00 83.56 176 LEU A N 1
ATOM 1351 C CA . LEU A 1 176 ? 10.858 -11.846 -12.041 1.00 83.56 176 LEU A CA 1
ATOM 1352 C C . LEU A 1 176 ? 10.612 -12.975 -11.035 1.00 83.56 176 LEU A C 1
ATOM 1354 O O . LEU A 1 176 ? 10.595 -12.731 -9.828 1.00 83.56 176 LEU A O 1
ATOM 1358 N N . ALA A 1 177 ? 10.411 -14.205 -11.510 1.00 81.19 177 ALA A N 1
ATOM 1359 C CA . ALA A 1 177 ? 10.206 -15.361 -10.644 1.00 81.19 177 ALA A CA 1
ATOM 1360 C C . ALA A 1 177 ? 11.444 -15.640 -9.780 1.00 81.19 177 ALA A C 1
ATOM 1362 O O . ALA A 1 177 ? 11.302 -15.878 -8.581 1.00 81.19 177 ALA A O 1
ATOM 1363 N N . ALA A 1 178 ? 12.644 -15.539 -10.360 1.00 85.06 178 ALA A N 1
ATOM 1364 C CA . ALA A 1 178 ? 13.902 -15.725 -9.649 1.00 85.06 178 ALA A CA 1
ATOM 1365 C C . ALA A 1 178 ? 14.114 -14.672 -8.549 1.00 85.06 178 ALA A C 1
ATOM 1367 O O . ALA A 1 178 ? 14.550 -15.027 -7.455 1.00 85.06 178 ALA A O 1
ATOM 1368 N N . LEU A 1 179 ? 13.770 -13.401 -8.794 1.00 84.44 179 LEU A N 1
ATOM 1369 C CA . LEU A 1 179 ? 13.880 -12.342 -7.780 1.00 84.44 179 LEU A CA 1
ATOM 1370 C C . LEU A 1 179 ? 12.831 -12.459 -6.669 1.00 84.44 179 LEU A C 1
ATOM 1372 O O . LEU A 1 179 ? 13.139 -12.181 -5.509 1.00 84.44 179 LEU A O 1
ATOM 1376 N N . ARG A 1 180 ? 11.610 -12.892 -7.008 1.00 83.31 180 ARG A N 1
ATOM 1377 C CA . ARG A 1 180 ? 10.518 -13.099 -6.041 1.00 83.31 180 ARG A CA 1
ATOM 1378 C C . ARG A 1 180 ? 10.713 -14.322 -5.156 1.00 83.31 180 ARG A C 1
ATOM 1380 O O . ARG A 1 180 ? 10.034 -14.432 -4.133 1.00 83.31 180 ARG A O 1
ATOM 1387 N N . ASP A 1 181 ? 11.583 -15.247 -5.544 1.00 80.44 181 ASP A N 1
ATOM 1388 C CA . ASP A 1 181 ? 11.859 -16.422 -4.733 1.00 80.44 181 ASP A CA 1
ATOM 1389 C C . ASP A 1 181 ? 12.553 -16.020 -3.423 1.00 80.44 181 ASP A C 1
ATOM 1391 O O . ASP A 1 181 ? 13.632 -15.419 -3.402 1.00 80.44 181 ASP A O 1
ATOM 1395 N N . GLY A 1 182 ? 11.924 -16.368 -2.302 1.00 76.38 182 GLY A N 1
ATOM 1396 C CA . GLY A 1 182 ? 12.428 -16.061 -0.969 1.00 76.38 182 GLY A CA 1
ATOM 1397 C C . GLY A 1 182 ? 13.773 -16.722 -0.663 1.00 76.38 182 GLY A C 1
ATOM 1398 O O . GLY A 1 182 ? 14.491 -16.216 0.192 1.00 76.38 182 GLY A O 1
ATOM 1399 N N . SER A 1 183 ? 14.151 -17.805 -1.356 1.00 78.56 183 SER A N 1
ATOM 1400 C CA . SER A 1 183 ? 15.470 -18.431 -1.176 1.00 78.56 183 SER A CA 1
ATOM 1401 C C . SER A 1 183 ? 16.611 -17.697 -1.884 1.00 78.56 183 SER A C 1
ATOM 1403 O O . SER A 1 183 ? 17.771 -17.938 -1.563 1.00 78.56 183 SER A O 1
ATOM 1405 N N . ASN A 1 184 ? 16.309 -16.784 -2.811 1.00 83.69 184 ASN A N 1
ATOM 1406 C CA . ASN A 1 184 ? 17.306 -16.095 -3.637 1.00 83.69 184 ASN A CA 1
ATOM 1407 C C . ASN A 1 184 ? 17.775 -14.761 -3.029 1.00 83.69 184 ASN A C 1
ATOM 1409 O O . ASN A 1 184 ? 18.091 -13.813 -3.745 1.00 83.69 184 ASN A O 1
ATOM 1413 N N . THR A 1 185 ? 17.862 -14.682 -1.700 1.00 82.88 185 THR A N 1
ATOM 1414 C CA . THR A 1 185 ? 18.381 -13.499 -0.993 1.00 82.88 185 THR A CA 1
ATOM 1415 C C . THR A 1 185 ? 19.812 -13.164 -1.415 1.00 82.88 185 THR A C 1
ATOM 1417 O O . THR A 1 185 ? 20.100 -12.013 -1.715 1.00 82.88 185 THR A O 1
ATOM 1420 N N . ALA A 1 186 ? 20.694 -14.163 -1.541 1.00 83.25 186 ALA A N 1
ATOM 1421 C CA . ALA A 1 186 ? 22.085 -13.944 -1.953 1.00 83.25 186 ALA A CA 1
ATOM 1422 C C . ALA A 1 186 ? 22.205 -13.349 -3.368 1.00 83.25 186 ALA A C 1
ATOM 1424 O O . ALA A 1 186 ? 23.059 -12.506 -3.616 1.00 83.25 186 ALA A O 1
ATOM 1425 N N . LEU A 1 187 ? 21.314 -13.742 -4.285 1.00 85.94 187 LEU A N 1
ATOM 1426 C CA . LEU A 1 187 ? 21.223 -13.157 -5.623 1.00 85.94 187 LEU A CA 1
ATOM 1427 C C . LEU A 1 187 ? 20.810 -11.680 -5.555 1.00 85.94 187 LEU A C 1
ATOM 1429 O O . LEU A 1 187 ? 21.420 -10.846 -6.220 1.00 85.94 187 LEU A O 1
ATOM 1433 N N . ARG A 1 188 ? 19.785 -11.352 -4.754 1.00 87.69 188 ARG A N 1
ATOM 1434 C CA . ARG A 1 188 ? 19.317 -9.967 -4.580 1.00 87.69 188 ARG A CA 1
ATOM 1435 C C . ARG A 1 188 ? 20.396 -9.085 -3.959 1.00 87.69 188 ARG A C 1
ATOM 1437 O O . ARG A 1 188 ? 20.669 -8.015 -4.492 1.00 87.69 188 ARG A O 1
ATOM 1444 N N . CYS A 1 189 ? 21.055 -9.561 -2.904 1.00 84.31 189 CYS A N 1
ATOM 1445 C CA . CYS A 1 189 ? 22.196 -8.873 -2.301 1.00 84.31 189 CYS A CA 1
ATOM 1446 C C . CYS A 1 189 ? 23.336 -8.688 -3.310 1.00 84.31 189 CYS A C 1
ATOM 1448 O O . CYS A 1 189 ? 23.829 -7.574 -3.444 1.00 84.31 189 CYS A O 1
ATOM 1450 N N . GLY A 1 190 ? 23.665 -9.720 -4.095 1.00 83.12 190 GLY A N 1
ATOM 1451 C CA . GLY A 1 190 ? 24.711 -9.644 -5.117 1.00 83.12 190 GLY A CA 1
ATOM 1452 C C . GLY A 1 190 ? 24.424 -8.638 -6.242 1.00 83.12 190 GLY A C 1
ATOM 1453 O O . GLY A 1 190 ? 25.323 -8.031 -6.821 1.00 83.12 190 GLY A O 1
ATOM 1454 N N . LEU A 1 191 ? 23.150 -8.414 -6.565 1.00 87.50 191 LEU A N 1
ATOM 1455 C CA . LEU A 1 191 ? 22.742 -7.364 -7.504 1.00 87.50 191 LEU A CA 1
ATOM 1456 C C . LEU A 1 191 ? 22.843 -5.962 -6.874 1.00 87.50 191 LEU A C 1
ATOM 1458 O O . LEU A 1 191 ? 23.206 -5.004 -7.559 1.00 87.50 191 LEU A O 1
ATOM 1462 N N . LEU A 1 192 ? 22.543 -5.834 -5.578 1.00 84.94 192 LEU A N 1
ATOM 1463 C CA . LEU A 1 192 ? 22.605 -4.570 -4.835 1.00 84.94 192 LEU A CA 1
ATOM 1464 C C . LEU A 1 192 ? 24.043 -4.137 -4.508 1.00 84.94 192 LEU A C 1
ATOM 1466 O O . LEU A 1 192 ? 24.370 -2.951 -4.602 1.00 84.94 192 LEU A O 1
ATOM 1470 N N . ASP A 1 193 ? 24.924 -5.073 -4.164 1.00 83.62 193 ASP A N 1
ATOM 1471 C CA . ASP A 1 193 ? 26.347 -4.809 -3.923 1.00 83.62 193 ASP A CA 1
ATOM 1472 C C . ASP A 1 193 ? 27.166 -4.705 -5.229 1.00 83.62 193 ASP A C 1
ATOM 1474 O O . ASP A 1 193 ? 28.277 -4.175 -5.229 1.00 83.62 193 ASP A O 1
ATOM 1478 N N . GLY A 1 194 ? 26.585 -5.118 -6.361 1.00 81.00 194 GLY A N 1
ATOM 1479 C CA . GLY A 1 194 ? 27.193 -5.039 -7.689 1.00 81.00 194 GLY A CA 1
ATOM 1480 C C . GLY A 1 194 ? 28.149 -6.189 -8.024 1.00 81.00 194 GLY A C 1
ATOM 1481 O O . GLY A 1 194 ? 28.804 -6.133 -9.067 1.00 81.00 194 GLY A O 1
ATOM 1482 N N . SER A 1 195 ? 28.232 -7.227 -7.188 1.00 82.06 195 SER A N 1
ATOM 1483 C CA . SER A 1 195 ? 28.964 -8.470 -7.479 1.00 82.06 195 SER A CA 1
ATOM 1484 C C . SER A 1 195 ? 28.318 -9.287 -8.607 1.00 82.06 195 SER A C 1
ATOM 1486 O O . SER A 1 195 ? 28.998 -10.048 -9.297 1.00 82.06 195 SER A O 1
ATOM 1488 N N . ILE A 1 196 ? 27.023 -9.081 -8.860 1.00 87.12 196 ILE A N 1
ATOM 1489 C CA . ILE A 1 196 ? 26.277 -9.658 -9.978 1.00 87.12 196 ILE A CA 1
ATOM 1490 C C . ILE A 1 196 ? 25.830 -8.535 -10.911 1.00 87.12 196 ILE A C 1
ATOM 1492 O O . ILE A 1 196 ? 25.146 -7.594 -10.510 1.00 87.12 196 ILE A O 1
ATOM 1496 N N . SER A 1 197 ? 26.184 -8.643 -12.193 1.00 89.25 197 SER A N 1
ATOM 1497 C CA . SER A 1 197 ? 25.719 -7.693 -13.201 1.00 89.25 197 SER A CA 1
ATOM 1498 C C . SER A 1 197 ? 24.304 -8.038 -13.681 1.00 89.25 197 SER A C 1
ATOM 1500 O O . SER A 1 197 ? 23.956 -9.209 -13.854 1.00 89.25 197 SER A O 1
ATOM 1502 N N . ALA A 1 198 ? 23.497 -7.013 -13.977 1.00 88.88 198 ALA A N 1
ATOM 1503 C CA . ALA A 1 198 ? 22.158 -7.185 -14.551 1.00 88.88 198 ALA A CA 1
ATOM 1504 C C . ALA A 1 198 ? 22.178 -8.038 -15.833 1.00 88.88 198 ALA A C 1
ATOM 1506 O O . ALA A 1 198 ? 21.320 -8.893 -16.039 1.00 88.88 198 ALA A O 1
ATOM 1507 N N . LYS A 1 199 ? 23.213 -7.859 -16.660 1.00 88.69 199 LYS A N 1
ATOM 1508 C CA . LYS A 1 199 ? 23.409 -8.602 -17.904 1.00 88.69 199 LYS A CA 1
ATOM 1509 C C . LYS A 1 199 ? 23.655 -10.093 -17.671 1.00 88.69 199 LYS A C 1
ATOM 1511 O O . LYS A 1 199 ? 23.080 -10.927 -18.368 1.00 88.69 199 LYS A O 1
ATOM 1516 N N . ASP A 1 200 ? 24.517 -10.441 -16.715 1.00 86.25 200 ASP A N 1
ATOM 1517 C CA . ASP A 1 200 ? 24.811 -11.845 -16.408 1.00 86.25 200 ASP A CA 1
ATOM 1518 C C . ASP A 1 200 ? 23.599 -12.549 -15.795 1.00 86.25 200 ASP A C 1
ATOM 1520 O O . ASP A 1 200 ? 23.354 -13.723 -16.090 1.00 86.25 200 ASP A O 1
ATOM 1524 N N . PHE A 1 201 ? 22.822 -11.812 -14.998 1.00 89.00 201 PHE A N 1
ATOM 1525 C CA . PHE A 1 201 ? 21.579 -12.297 -14.421 1.00 89.00 201 PHE A CA 1
ATOM 1526 C C . PHE A 1 201 ? 20.512 -12.584 -15.482 1.00 89.00 201 PHE A C 1
ATOM 1528 O O . PHE A 1 201 ? 20.002 -13.702 -15.538 1.00 89.00 201 PHE A O 1
ATOM 1535 N N . VAL A 1 202 ? 20.245 -11.634 -16.383 1.00 88.38 202 VAL A N 1
ATOM 1536 C CA . VAL A 1 202 ? 19.285 -11.816 -17.488 1.00 88.38 202 VAL A CA 1
ATOM 1537 C C . VAL A 1 202 ? 19.702 -12.951 -18.431 1.00 88.38 202 VAL A C 1
ATOM 1539 O O . VAL A 1 202 ? 18.850 -13.643 -18.982 1.00 88.38 202 VAL A O 1
ATOM 1542 N N . ALA A 1 203 ? 21.004 -13.203 -18.587 1.00 86.31 203 ALA A N 1
ATOM 1543 C CA . ALA A 1 203 ? 21.498 -14.320 -19.388 1.00 86.31 203 ALA A CA 1
ATOM 1544 C C . ALA A 1 203 ? 21.328 -15.701 -18.718 1.00 86.31 203 ALA A C 1
ATOM 1546 O O . ALA A 1 203 ? 21.420 -16.715 -19.412 1.00 86.31 203 ALA A O 1
ATOM 1547 N N . ASN A 1 204 ? 21.124 -15.768 -17.394 1.00 84.00 204 ASN A N 1
ATOM 1548 C CA . ASN A 1 204 ? 21.049 -17.023 -16.632 1.00 84.00 204 ASN A CA 1
ATOM 1549 C C . ASN A 1 204 ? 19.947 -16.998 -15.546 1.00 84.00 204 ASN A C 1
ATOM 1551 O O . ASN A 1 204 ? 20.238 -17.264 -14.375 1.00 84.00 204 ASN A O 1
ATOM 1555 N N . PRO A 1 205 ? 18.679 -16.723 -15.898 1.00 75.75 205 PRO A N 1
ATOM 1556 C CA . PRO A 1 205 ? 17.613 -16.500 -14.917 1.00 75.75 205 PRO A CA 1
ATOM 1557 C C . PRO A 1 205 ? 17.273 -17.752 -14.098 1.00 75.75 205 PRO A C 1
ATOM 1559 O O . PRO A 1 205 ? 16.915 -17.662 -12.927 1.00 75.75 205 PRO A O 1
ATOM 1562 N N . THR A 1 206 ? 17.432 -18.940 -14.685 1.00 74.81 206 THR A N 1
ATOM 1563 C CA . THR A 1 206 ? 17.056 -20.220 -14.069 1.00 74.81 206 THR A CA 1
ATOM 1564 C C . THR A 1 206 ? 18.134 -20.810 -13.150 1.00 74.81 206 THR A C 1
ATOM 1566 O O . THR A 1 206 ? 17.890 -21.834 -12.512 1.00 74.81 206 THR A O 1
ATOM 1569 N N . ASN A 1 207 ? 19.347 -20.242 -13.109 1.00 72.25 207 ASN A N 1
ATOM 1570 C CA . ASN A 1 207 ? 20.465 -20.831 -12.362 1.00 72.25 207 ASN A CA 1
ATOM 1571 C C . ASN A 1 207 ? 21.327 -19.773 -11.643 1.00 72.25 207 ASN A C 1
ATOM 1573 O O . ASN A 1 207 ? 22.484 -19.547 -12.019 1.00 72.25 207 ASN A O 1
ATOM 1577 N N . PRO A 1 208 ? 20.775 -19.123 -10.601 1.00 65.25 208 PRO A N 1
ATOM 1578 C CA . PRO A 1 208 ? 21.455 -18.052 -9.870 1.00 65.25 208 PRO A CA 1
ATOM 1579 C C . PRO A 1 208 ? 22.718 -18.526 -9.130 1.00 65.25 208 PRO A C 1
ATOM 1581 O O . PRO A 1 208 ? 23.660 -17.751 -8.961 1.00 65.25 208 PRO A O 1
ATOM 1584 N N . ASP A 1 209 ? 22.806 -19.814 -8.786 1.00 67.94 209 ASP A N 1
ATOM 1585 C CA . ASP A 1 209 ? 23.979 -20.419 -8.137 1.00 67.94 209 ASP A CA 1
ATOM 1586 C C . ASP A 1 209 ? 25.252 -20.357 -8.999 1.00 67.94 209 ASP A C 1
ATOM 1588 O O . ASP A 1 209 ? 26.370 -20.388 -8.478 1.00 67.94 209 ASP A O 1
ATOM 1592 N N . LEU A 1 210 ? 25.114 -20.284 -10.329 1.00 70.31 210 LEU A N 1
ATOM 1593 C CA . LEU A 1 210 ? 26.253 -20.128 -11.239 1.00 70.31 210 LEU A CA 1
ATOM 1594 C C . LEU A 1 210 ? 26.832 -18.709 -11.217 1.00 70.31 210 LEU A C 1
ATOM 1596 O O . LEU A 1 210 ? 28.017 -18.537 -11.500 1.00 70.31 210 LEU A O 1
ATOM 1600 N N . LEU A 1 211 ? 26.013 -17.711 -10.881 1.00 70.50 211 LEU A N 1
ATOM 1601 C CA . LEU A 1 211 ? 26.407 -16.303 -10.835 1.00 70.50 211 LEU A CA 1
ATOM 1602 C C . LEU A 1 211 ? 27.168 -15.994 -9.546 1.00 70.50 211 LEU A C 1
ATOM 1604 O O . LEU A 1 211 ? 28.210 -15.345 -9.591 1.00 70.50 211 LEU A O 1
ATOM 1608 N N . LEU A 1 212 ? 26.721 -16.574 -8.431 1.00 69.06 212 LEU A N 1
ATOM 1609 C CA . LEU A 1 212 ? 27.374 -16.450 -7.126 1.00 69.06 212 LEU A CA 1
ATOM 1610 C C . LEU A 1 212 ? 28.783 -17.074 -7.113 1.00 69.06 212 LEU A C 1
ATOM 1612 O O . LEU A 1 212 ? 29.691 -16.541 -6.488 1.00 69.06 212 LEU A O 1
ATOM 1616 N N . LYS A 1 213 ? 29.009 -18.150 -7.881 1.00 61.22 213 LYS A N 1
ATOM 1617 C CA . LYS A 1 213 ? 30.326 -18.814 -8.009 1.00 61.22 213 LYS A CA 1
ATOM 1618 C C . LYS A 1 213 ? 31.310 -18.097 -8.937 1.00 61.22 213 LYS A C 1
ATOM 1620 O O . LYS A 1 213 ? 32.495 -18.422 -8.948 1.00 61.22 213 LYS A O 1
ATOM 1625 N N . ARG A 1 214 ? 30.842 -17.170 -9.780 1.00 51.97 214 ARG A N 1
ATOM 1626 C CA . ARG A 1 214 ? 31.693 -16.495 -10.776 1.00 51.97 214 ARG A CA 1
ATOM 1627 C C . ARG A 1 214 ? 32.444 -15.300 -10.186 1.00 51.97 214 ARG A C 1
ATOM 1629 O O . ARG A 1 214 ? 33.537 -14.997 -10.660 1.00 51.97 214 ARG A O 1
ATOM 1636 N N . SER A 1 215 ? 31.904 -14.692 -9.128 1.00 46.75 215 SER A N 1
ATOM 1637 C CA . SER A 1 215 ? 32.517 -13.554 -8.429 1.00 46.75 215 SER A CA 1
ATOM 1638 C C . SER A 1 215 ? 33.822 -13.912 -7.700 1.00 46.75 215 SER A C 1
ATOM 1640 O O . SER A 1 215 ? 34.629 -13.027 -7.434 1.00 46.75 215 SER A O 1
ATOM 1642 N N . GLU A 1 216 ? 34.086 -15.196 -7.434 1.00 44.53 216 GLU A N 1
ATOM 1643 C CA . GLU A 1 216 ? 35.341 -15.649 -6.812 1.00 44.53 216 GLU A CA 1
ATOM 1644 C C . GLU A 1 216 ? 36.520 -15.736 -7.803 1.00 44.53 216 GLU A C 1
ATOM 1646 O O . GLU A 1 216 ? 37.673 -15.790 -7.383 1.00 44.53 216 GLU A O 1
ATOM 1651 N N . ASN A 1 217 ? 36.268 -15.719 -9.120 1.00 40.97 217 ASN A N 1
ATOM 1652 C CA . ASN A 1 217 ? 37.299 -15.994 -10.135 1.00 40.97 217 ASN A CA 1
ATOM 1653 C C . ASN A 1 217 ? 37.777 -14.777 -10.947 1.00 40.97 217 ASN A C 1
ATOM 1655 O O . ASN A 1 217 ? 38.754 -14.912 -11.683 1.00 40.97 217 ASN A O 1
ATOM 1659 N N . ASP A 1 218 ? 37.140 -13.606 -10.843 1.00 37.66 218 ASP A N 1
ATOM 1660 C CA . ASP A 1 218 ? 37.494 -12.422 -11.660 1.00 37.66 218 ASP A CA 1
ATOM 1661 C C . ASP A 1 218 ? 38.374 -11.392 -10.917 1.00 37.66 218 ASP A C 1
ATOM 1663 O O . ASP A 1 218 ? 38.589 -10.272 -11.381 1.00 37.66 218 ASP A O 1
ATOM 1667 N N . GLY A 1 219 ? 38.931 -11.794 -9.769 1.00 38.09 219 GLY A N 1
ATOM 1668 C CA . GLY A 1 219 ? 39.839 -10.997 -8.939 1.00 38.09 219 GLY A CA 1
ATOM 1669 C C . GLY A 1 219 ? 41.335 -11.256 -9.145 1.00 38.09 219 GLY A C 1
ATOM 1670 O O . GLY A 1 219 ? 42.127 -10.704 -8.387 1.00 38.09 219 GLY A O 1
ATOM 1671 N N . ASP A 1 220 ? 41.759 -12.066 -10.125 1.00 38.00 220 ASP A N 1
ATOM 1672 C CA . ASP A 1 220 ? 43.181 -12.415 -10.267 1.00 38.00 220 ASP A CA 1
ATOM 1673 C C . ASP A 1 220 ? 43.749 -12.182 -11.674 1.00 38.00 220 ASP A C 1
ATOM 1675 O O . ASP A 1 220 ? 43.883 -13.068 -12.523 1.00 38.00 220 ASP A O 1
ATOM 1679 N N . LYS A 1 221 ? 44.133 -10.927 -11.915 1.00 40.47 221 LYS A N 1
ATOM 1680 C CA . LYS A 1 221 ? 45.171 -10.571 -12.888 1.00 40.47 221 LYS A CA 1
ATOM 1681 C C . LYS A 1 221 ? 46.141 -9.571 -12.276 1.00 40.47 221 LYS A C 1
ATOM 1683 O O . LYS A 1 221 ? 46.255 -8.460 -12.776 1.00 40.47 221 LYS A O 1
ATOM 1688 N N . THR A 1 222 ? 46.901 -9.985 -11.262 1.00 36.50 222 THR A N 1
ATOM 1689 C CA . THR A 1 222 ? 48.290 -9.515 -11.105 1.00 36.50 222 THR A CA 1
ATOM 1690 C C . THR A 1 222 ? 49.077 -10.371 -10.117 1.00 36.50 222 THR A C 1
ATOM 1692 O O . THR A 1 222 ? 48.738 -10.441 -8.947 1.00 36.50 222 THR A O 1
ATOM 1695 N N . SER A 1 223 ? 50.230 -10.845 -10.599 1.00 34.47 223 SER A N 1
ATOM 1696 C CA . SER A 1 223 ? 51.367 -11.424 -9.866 1.00 34.47 223 SER A CA 1
ATOM 1697 C C . SER A 1 223 ? 51.267 -12.894 -9.468 1.00 34.47 223 SER A C 1
ATOM 1699 O O . SER A 1 223 ? 50.712 -13.275 -8.448 1.00 34.47 223 SER A O 1
ATOM 1701 N N . GLY A 1 224 ? 51.953 -13.719 -10.261 1.00 33.84 224 GLY A N 1
ATOM 1702 C CA . GLY A 1 224 ? 52.265 -15.087 -9.886 1.00 33.84 224 GLY A CA 1
ATOM 1703 C C . GLY A 1 224 ? 53.238 -15.188 -8.710 1.00 33.84 224 GLY A C 1
ATOM 1704 O O . GLY A 1 224 ? 54.070 -14.309 -8.502 1.00 33.84 224 GLY A O 1
ATOM 1705 N N . VAL A 1 225 ? 53.137 -16.310 -7.997 1.00 31.12 225 VAL A N 1
ATOM 1706 C CA . VAL A 1 225 ? 54.187 -17.290 -7.647 1.00 31.12 225 VAL A CA 1
ATOM 1707 C C . VAL A 1 225 ? 53.595 -18.222 -6.568 1.00 31.12 225 VAL A C 1
ATOM 1709 O O . VAL A 1 225 ? 53.118 -17.771 -5.537 1.00 31.12 225 VAL A O 1
ATOM 1712 N N . SER A 1 226 ? 53.600 -19.532 -6.841 1.00 32.94 226 SER A N 1
ATOM 1713 C CA . SER A 1 226 ? 53.291 -20.650 -5.912 1.00 32.94 226 SER A CA 1
ATOM 1714 C C . SER A 1 226 ? 54.373 -20.793 -4.809 1.00 32.94 226 SER A C 1
ATOM 1716 O O . SER A 1 226 ? 55.428 -20.187 -5.009 1.00 32.94 226 SER A O 1
ATOM 1718 N N . PRO A 1 227 ? 54.280 -21.654 -3.755 1.00 43.78 227 PRO A N 1
ATOM 1719 C CA . PRO A 1 227 ? 53.249 -22.659 -3.409 1.00 43.78 227 PRO A CA 1
ATOM 1720 C C . PRO A 1 227 ? 52.857 -22.778 -1.897 1.00 43.78 227 PRO A C 1
ATOM 1722 O O . PRO A 1 227 ? 53.621 -22.402 -1.020 1.00 43.78 227 PRO A O 1
ATOM 1725 N N . VAL A 1 228 ? 51.698 -23.413 -1.639 1.00 38.66 228 VAL A N 1
ATOM 1726 C CA . VAL A 1 228 ? 51.310 -24.286 -0.489 1.00 38.66 228 VAL A CA 1
ATOM 1727 C C . VAL A 1 228 ? 51.648 -23.840 0.950 1.00 38.66 228 VAL A C 1
ATOM 1729 O O . VAL A 1 228 ? 52.804 -23.932 1.341 1.00 38.66 228 VAL A O 1
ATOM 1732 N N . GLU A 1 229 ? 50.619 -23.550 1.770 1.00 34.16 229 GLU A N 1
ATOM 1733 C CA . GLU A 1 229 ? 50.405 -24.079 3.147 1.00 34.16 229 GLU A CA 1
ATOM 1734 C C . GLU A 1 229 ? 49.035 -23.619 3.737 1.00 34.16 229 GLU A C 1
ATOM 1736 O O . GLU A 1 229 ? 48.366 -22.815 3.092 1.00 34.16 229 GLU A O 1
ATOM 1741 N N . PRO A 1 230 ? 48.528 -24.225 4.838 1.00 39.12 230 PRO A N 1
ATOM 1742 C CA . PRO A 1 230 ? 47.230 -24.908 4.888 1.00 39.12 230 PRO A CA 1
ATOM 1743 C C . PRO A 1 230 ? 46.017 -24.028 5.227 1.00 39.12 230 PRO A C 1
ATOM 1745 O O . PRO A 1 230 ? 46.124 -22.971 5.840 1.00 39.12 230 PRO A O 1
ATOM 1748 N N . GLU A 1 231 ? 44.853 -24.556 4.848 1.00 37.00 231 GLU A N 1
ATOM 1749 C CA . GLU A 1 231 ? 43.503 -24.053 5.102 1.00 37.00 231 GLU A CA 1
ATOM 1750 C C . GLU A 1 231 ? 43.284 -23.632 6.568 1.00 37.00 231 GLU A C 1
ATOM 1752 O O . GLU A 1 231 ? 43.358 -24.452 7.487 1.00 37.00 231 GLU A O 1
ATOM 1757 N N . SER A 1 232 ? 42.961 -22.353 6.776 1.00 35.75 232 SER A N 1
ATOM 1758 C CA . SER A 1 232 ? 42.283 -21.874 7.984 1.00 35.75 232 SER A CA 1
ATOM 1759 C C . SER A 1 232 ? 40.779 -22.110 7.817 1.00 35.75 232 SER A C 1
ATOM 1761 O O . SER A 1 232 ? 40.189 -21.519 6.913 1.00 35.75 232 SER A O 1
ATOM 1763 N N . PRO A 1 233 ? 40.128 -22.929 8.663 1.00 41.31 233 PRO A N 1
ATOM 1764 C CA . PRO A 1 233 ? 38.695 -23.156 8.593 1.00 41.31 233 PRO A CA 1
ATOM 1765 C C . PRO A 1 233 ? 37.994 -22.091 9.435 1.00 41.31 233 PRO A C 1
ATOM 1767 O O . PRO A 1 233 ? 37.649 -22.315 10.593 1.00 41.31 233 PRO A O 1
ATOM 1770 N N . LEU A 1 234 ? 37.827 -20.903 8.867 1.00 38.34 234 LEU A N 1
ATOM 1771 C CA . LEU A 1 234 ? 36.856 -19.928 9.351 1.00 38.34 234 LEU A CA 1
ATOM 1772 C C . LEU A 1 234 ? 35.956 -19.595 8.167 1.00 38.34 234 LEU A C 1
ATOM 1774 O O . LEU A 1 234 ? 36.136 -18.589 7.492 1.00 38.34 234 LEU A O 1
ATOM 1778 N N . GLU A 1 235 ? 35.033 -20.514 7.879 1.00 39.78 235 GLU A N 1
ATOM 1779 C CA . GLU A 1 235 ? 33.862 -20.196 7.070 1.00 39.78 235 GLU A CA 1
ATOM 1780 C C . GLU A 1 235 ? 33.098 -19.077 7.786 1.00 39.78 235 GLU A C 1
ATOM 1782 O O . GLU A 1 235 ? 32.741 -19.203 8.962 1.00 39.78 235 GLU A O 1
ATOM 1787 N N . GLU A 1 236 ? 32.880 -17.977 7.069 1.00 42.66 236 GLU A N 1
ATOM 1788 C CA . GLU A 1 236 ? 32.034 -16.846 7.443 1.00 42.66 236 GLU A CA 1
ATOM 1789 C C . GLU A 1 236 ? 30.566 -17.304 7.498 1.00 42.66 236 GLU A C 1
ATOM 1791 O O . GLU A 1 236 ? 29.745 -17.041 6.624 1.00 42.66 236 GLU A O 1
ATOM 1796 N N . GLY A 1 237 ? 30.246 -18.080 8.531 1.00 39.19 237 GLY A N 1
ATOM 1797 C CA . GLY A 1 237 ? 28.913 -18.570 8.836 1.00 39.19 237 GLY A CA 1
ATOM 1798 C C . GLY A 1 237 ? 28.312 -17.799 10.005 1.00 39.19 237 GLY A C 1
ATOM 1799 O O . GLY A 1 237 ? 28.561 -18.130 11.158 1.00 39.19 237 GLY A O 1
ATOM 1800 N N . SER A 1 238 ? 27.452 -16.825 9.701 1.00 44.84 238 SER A N 1
ATOM 1801 C CA . SER A 1 238 ? 26.444 -16.262 10.614 1.00 44.84 238 SER A CA 1
ATOM 1802 C C . SER A 1 238 ? 26.971 -15.711 11.956 1.00 44.84 238 SER A C 1
ATOM 1804 O O . SER A 1 238 ? 26.655 -16.236 13.030 1.00 44.84 238 SER A O 1
ATOM 1806 N N . ASP A 1 239 ? 27.630 -14.548 11.907 1.00 49.28 239 ASP A N 1
ATOM 1807 C CA . ASP A 1 239 ? 28.027 -13.733 13.076 1.00 49.28 239 ASP A CA 1
ATOM 1808 C C . ASP A 1 239 ? 26.861 -13.381 14.038 1.00 49.28 239 ASP A C 1
ATOM 1810 O O . ASP A 1 239 ? 27.087 -12.959 15.173 1.00 49.28 239 ASP A O 1
ATOM 1814 N N . LEU A 1 240 ? 25.599 -13.598 13.640 1.00 52.03 240 LEU A N 1
ATOM 1815 C CA . LEU A 1 240 ? 24.425 -13.337 14.480 1.00 52.03 240 LEU A CA 1
ATOM 1816 C C . LEU A 1 240 ? 24.095 -14.452 15.490 1.00 52.03 240 LEU A C 1
ATOM 1818 O O . LEU A 1 240 ? 23.387 -14.194 16.463 1.00 52.03 240 LEU A O 1
ATOM 1822 N N . ALA A 1 241 ? 24.576 -15.684 15.286 1.00 59.38 241 ALA A N 1
ATOM 1823 C CA . ALA A 1 241 ? 24.222 -16.814 16.158 1.00 59.38 241 ALA A CA 1
ATOM 1824 C C . ALA A 1 241 ? 24.880 -16.715 17.547 1.00 59.38 241 ALA A C 1
ATOM 1826 O O . ALA A 1 241 ? 24.336 -17.209 18.533 1.00 59.38 241 ALA A O 1
ATOM 1827 N N . ASN A 1 242 ? 26.017 -16.021 17.618 1.00 72.50 242 ASN A N 1
ATOM 1828 C CA . ASN A 1 242 ? 26.900 -15.971 18.781 1.00 72.50 242 ASN A CA 1
ATOM 1829 C C . ASN A 1 242 ? 27.007 -14.559 19.389 1.00 72.50 242 ASN A C 1
ATOM 1831 O O . ASN A 1 242 ? 27.926 -14.268 20.159 1.00 72.50 242 ASN A O 1
ATOM 1835 N N . PHE A 1 243 ? 26.066 -13.667 19.054 1.00 85.00 243 PHE A N 1
ATOM 1836 C CA . PHE A 1 243 ? 26.007 -12.314 19.604 1.00 85.00 243 PHE A CA 1
ATOM 1837 C C . PHE A 1 243 ? 25.788 -12.324 21.125 1.00 85.00 243 PHE A C 1
ATOM 1839 O O . PHE A 1 243 ? 24.897 -12.992 21.654 1.00 85.00 243 PHE A O 1
ATOM 1846 N N . THR A 1 244 ? 26.564 -11.515 21.843 1.00 79.81 244 THR A N 1
ATOM 1847 C CA . THR A 1 244 ? 26.475 -11.351 23.292 1.00 79.81 244 THR A CA 1
ATOM 1848 C C . THR A 1 244 ? 26.772 -9.916 23.723 1.00 79.81 244 THR A C 1
ATOM 1850 O O . THR A 1 244 ? 27.496 -9.172 23.068 1.00 79.81 244 THR A O 1
ATOM 1853 N N . THR A 1 245 ? 26.215 -9.532 24.875 1.00 87.00 245 THR A N 1
ATOM 1854 C CA . THR A 1 245 ? 26.507 -8.260 25.568 1.00 87.00 245 THR A CA 1
ATOM 1855 C C . THR A 1 245 ? 27.132 -8.455 26.951 1.00 87.00 245 THR A C 1
ATOM 1857 O O . THR A 1 245 ? 27.257 -7.513 27.743 1.00 87.00 245 THR A O 1
ATOM 1860 N N . LEU A 1 246 ? 27.500 -9.699 27.273 1.00 85.06 246 LEU A N 1
ATOM 1861 C CA . LEU A 1 246 ? 27.984 -10.086 28.598 1.00 85.06 246 LEU A CA 1
ATOM 1862 C C . LEU A 1 246 ? 29.389 -9.546 28.883 1.00 85.06 246 LEU A C 1
ATOM 1864 O O . LEU A 1 246 ? 29.681 -9.171 30.020 1.00 85.06 246 LEU A O 1
ATOM 1868 N N . TYR A 1 247 ? 30.229 -9.442 27.856 1.00 85.25 247 TYR A N 1
ATOM 1869 C CA . TYR A 1 247 ? 31.634 -9.070 27.985 1.00 85.25 247 TYR A CA 1
ATOM 1870 C C . TYR A 1 247 ? 31.875 -7.626 27.542 1.00 85.25 247 TYR A C 1
ATOM 1872 O O . TYR A 1 247 ? 31.279 -7.142 26.584 1.00 85.25 247 TYR A O 1
ATOM 1880 N N . VAL A 1 248 ? 32.743 -6.915 28.263 1.00 89.25 248 VAL A N 1
ATOM 1881 C CA . VAL A 1 248 ? 33.127 -5.535 27.935 1.00 89.25 248 VAL A CA 1
ATOM 1882 C C . VAL A 1 248 ? 34.458 -5.570 27.198 1.00 89.25 248 VAL A C 1
ATOM 1884 O O . VAL A 1 248 ? 35.425 -6.122 27.718 1.00 89.25 248 VAL A O 1
ATOM 1887 N N . CYS A 1 249 ? 34.510 -4.962 26.014 1.00 91.00 249 CYS A N 1
ATOM 1888 C CA . CYS A 1 249 ? 35.724 -4.891 25.215 1.00 91.00 249 CYS A CA 1
ATOM 1889 C C . CYS A 1 249 ? 36.823 -4.100 25.952 1.00 91.00 249 CYS A C 1
ATOM 1891 O O . CYS A 1 249 ? 36.589 -2.939 26.309 1.00 91.00 249 CYS A O 1
ATOM 1893 N N . PRO A 1 250 ? 38.029 -4.669 26.141 1.00 87.19 250 PRO A N 1
ATOM 1894 C CA . PRO A 1 250 ? 39.135 -3.984 26.809 1.00 87.19 250 PRO A CA 1
ATOM 1895 C C . PRO A 1 250 ? 39.710 -2.827 25.977 1.00 87.19 250 PRO A C 1
ATOM 1897 O O . PRO A 1 250 ? 40.264 -1.890 26.547 1.00 87.19 250 PRO A O 1
ATOM 1900 N N . GLY A 1 251 ? 39.562 -2.867 24.647 1.00 85.12 251 GLY A N 1
ATOM 1901 C CA . GLY A 1 251 ? 40.067 -1.833 23.741 1.00 85.12 251 GLY A CA 1
ATOM 1902 C C . GLY A 1 251 ? 39.177 -0.589 23.671 1.00 85.12 251 GLY A C 1
ATOM 1903 O O . GLY A 1 251 ? 39.664 0.531 23.809 1.00 85.12 251 GLY A O 1
ATOM 1904 N N . CYS A 1 252 ? 37.865 -0.764 23.470 1.00 87.44 252 CYS A N 1
ATOM 1905 C CA . CYS A 1 252 ? 36.945 0.356 23.212 1.00 87.44 252 CYS A CA 1
ATOM 1906 C C . CYS A 1 252 ? 35.806 0.522 24.232 1.00 87.44 252 CYS A C 1
ATOM 1908 O O . CYS A 1 252 ? 35.029 1.473 24.127 1.00 87.44 252 CYS A O 1
ATOM 1910 N N . GLY A 1 253 ? 35.663 -0.394 25.196 1.00 85.06 253 GLY A N 1
ATOM 1911 C CA . GLY A 1 253 ? 34.606 -0.362 26.213 1.00 85.06 253 GLY A CA 1
ATOM 1912 C C . GLY A 1 253 ? 33.196 -0.700 25.708 1.00 85.06 253 GLY A C 1
ATOM 1913 O O . GLY A 1 253 ? 32.249 -0.666 26.494 1.00 85.06 253 GLY A O 1
ATOM 1914 N N . ALA A 1 254 ? 33.026 -1.022 24.422 1.00 86.38 254 ALA A N 1
ATOM 1915 C CA . ALA A 1 254 ? 31.751 -1.495 23.888 1.00 86.38 254 ALA A CA 1
ATOM 1916 C C . ALA A 1 254 ? 31.405 -2.888 24.428 1.00 86.38 254 ALA A C 1
ATOM 1918 O O . ALA A 1 254 ? 32.286 -3.648 24.831 1.00 86.38 254 ALA A O 1
ATOM 1919 N N . ARG A 1 255 ? 30.110 -3.216 24.442 1.00 85.69 255 ARG A N 1
ATOM 1920 C CA . ARG A 1 255 ? 29.614 -4.512 24.934 1.00 85.69 255 ARG A CA 1
ATOM 1921 C C . ARG A 1 255 ? 29.133 -5.429 23.819 1.00 85.69 255 ARG A C 1
ATOM 1923 O O . ARG A 1 255 ? 28.941 -6.603 24.066 1.00 85.69 255 ARG A O 1
ATOM 1930 N N . GLU A 1 256 ? 28.935 -4.899 22.618 1.00 86.88 256 GLU A N 1
ATOM 1931 C CA . GLU A 1 256 ? 28.527 -5.671 21.446 1.00 86.88 256 GLU A CA 1
ATOM 1932 C C . GLU A 1 256 ? 29.698 -6.540 20.985 1.00 86.88 256 GLU A C 1
ATOM 1934 O O . GLU A 1 256 ? 30.735 -6.034 20.537 1.00 86.88 256 GLU A O 1
ATOM 1939 N N . ALA A 1 257 ? 29.549 -7.849 21.160 1.00 86.19 257 ALA A N 1
ATOM 1940 C CA . ALA A 1 257 ? 30.586 -8.817 20.857 1.00 86.19 257 ALA A CA 1
ATOM 1941 C C . ALA A 1 257 ? 29.997 -10.145 20.371 1.00 86.19 257 ALA A C 1
ATOM 1943 O O . ALA A 1 257 ? 28.835 -10.452 20.627 1.00 86.19 257 ALA A O 1
ATOM 1944 N N . VAL A 1 258 ? 30.820 -10.942 19.700 1.00 85.81 258 VAL A N 1
ATOM 1945 C CA . VAL A 1 258 ? 30.517 -12.317 19.292 1.00 85.81 258 VAL A CA 1
ATOM 1946 C C . VAL A 1 258 ? 31.368 -13.256 20.140 1.00 85.81 258 VAL A C 1
ATOM 1948 O O . VAL A 1 258 ? 32.579 -13.055 20.236 1.00 85.81 258 VAL A O 1
ATOM 1951 N N . ALA A 1 259 ? 30.748 -14.241 20.794 1.00 82.38 259 ALA A N 1
ATOM 1952 C CA . ALA A 1 259 ? 31.432 -15.212 21.648 1.00 82.38 259 ALA A CA 1
ATOM 1953 C C . ALA A 1 259 ? 31.410 -16.610 21.027 1.00 82.38 259 ALA A C 1
ATOM 1955 O O . ALA A 1 259 ? 30.350 -17.202 20.853 1.00 82.38 259 ALA A O 1
ATOM 1956 N N . ASN A 1 260 ? 32.591 -17.151 20.745 1.00 78.94 260 ASN A N 1
ATOM 1957 C CA . ASN A 1 260 ? 32.769 -18.492 20.208 1.00 78.94 260 ASN A CA 1
ATOM 1958 C C . ASN A 1 260 ? 33.379 -19.394 21.283 1.00 78.94 260 ASN A C 1
ATOM 1960 O O . ASN A 1 260 ? 34.451 -19.107 21.823 1.00 78.94 260 ASN A O 1
ATOM 1964 N N . GLU A 1 261 ? 32.705 -20.501 21.577 1.00 74.50 261 GLU A N 1
ATOM 1965 C CA . GLU A 1 261 ? 33.211 -21.527 22.483 1.00 74.50 261 GLU A CA 1
ATOM 1966 C C . GLU A 1 261 ? 33.843 -22.649 21.661 1.00 74.50 261 GLU A C 1
ATOM 1968 O O . GLU A 1 261 ? 33.195 -23.225 20.785 1.00 74.50 261 GLU A O 1
ATOM 1973 N N . TYR A 1 262 ? 35.105 -22.977 21.939 1.00 65.94 262 TYR A N 1
ATOM 1974 C CA . TYR A 1 262 ? 35.767 -24.104 21.288 1.00 65.94 262 TYR A CA 1
ATOM 1975 C C . TYR A 1 262 ? 36.207 -25.130 22.326 1.00 65.94 262 TYR A C 1
ATOM 1977 O O . TYR A 1 262 ? 36.914 -24.817 23.287 1.00 65.94 262 TYR A O 1
ATOM 1985 N N . SER A 1 263 ? 35.811 -26.385 22.121 1.00 57.66 263 SER A N 1
ATOM 1986 C CA . SER A 1 263 ? 36.322 -27.508 22.903 1.00 57.66 263 SER A CA 1
ATOM 1987 C C . SER A 1 263 ? 37.633 -27.993 22.285 1.00 57.66 263 SER A C 1
ATOM 1989 O O . SER A 1 263 ? 37.640 -28.523 21.171 1.00 57.66 263 SER A O 1
ATOM 1991 N N . VAL A 1 264 ? 38.749 -27.844 22.995 1.00 57.59 264 VAL A N 1
ATOM 1992 C CA . VAL A 1 264 ? 40.030 -28.412 22.561 1.00 57.59 264 VAL A CA 1
ATOM 1993 C C . VAL A 1 264 ? 40.133 -29.822 23.136 1.00 57.59 264 VAL A C 1
ATOM 1995 O O . VAL A 1 264 ? 40.277 -29.989 24.339 1.00 57.59 264 VAL A O 1
ATOM 1998 N N . GLN A 1 265 ? 40.092 -30.852 22.281 1.00 55.09 265 GLN A N 1
ATOM 1999 C CA . GLN A 1 265 ? 40.053 -32.280 22.665 1.00 55.09 265 GLN A CA 1
ATOM 2000 C C . GLN A 1 265 ? 41.225 -32.773 23.549 1.00 55.09 265 GLN A C 1
ATOM 2002 O O . GLN A 1 265 ? 41.228 -33.927 23.970 1.00 55.09 265 GLN A O 1
ATOM 2007 N N . ALA A 1 266 ? 42.223 -31.930 23.826 1.00 55.84 266 ALA A N 1
ATOM 2008 C CA . ALA A 1 266 ? 43.393 -32.265 24.635 1.00 55.84 266 ALA A CA 1
ATOM 2009 C C . ALA A 1 266 ? 43.315 -31.788 26.100 1.00 55.84 266 ALA A C 1
ATOM 2011 O O . ALA A 1 266 ? 44.115 -32.244 26.914 1.00 55.84 266 ALA A O 1
ATOM 2012 N N . HIS A 1 267 ? 42.378 -30.904 26.459 1.00 53.47 267 HIS A N 1
ATOM 2013 C CA . HIS A 1 267 ? 42.200 -30.421 27.832 1.00 53.47 267 HIS A CA 1
ATOM 2014 C C . HIS A 1 267 ? 40.712 -30.187 28.127 1.00 53.47 267 HIS A C 1
ATOM 2016 O O . HIS A 1 267 ? 40.020 -29.594 27.311 1.00 53.47 267 HIS A O 1
ATOM 2022 N N . ASP A 1 268 ? 40.239 -30.573 29.318 1.00 57.28 268 ASP A N 1
ATOM 2023 C CA . ASP A 1 268 ? 38.856 -30.355 29.804 1.00 57.28 268 ASP A CA 1
ATOM 2024 C C . ASP A 1 268 ? 38.486 -28.862 30.018 1.00 57.28 268 ASP A C 1
ATOM 2026 O O . ASP A 1 268 ? 37.508 -28.545 30.694 1.00 57.28 268 ASP A O 1
ATOM 2030 N N . ASN A 1 269 ? 39.251 -27.925 29.448 1.00 57.81 269 ASN A N 1
ATOM 2031 C CA . ASN A 1 269 ? 39.006 -26.492 29.550 1.00 57.81 269 ASN A CA 1
ATOM 2032 C C . ASN A 1 269 ? 38.322 -25.993 28.273 1.00 57.81 269 ASN A C 1
ATOM 2034 O O . ASN A 1 269 ? 38.896 -26.040 27.183 1.00 57.81 269 ASN A O 1
ATOM 2038 N N . MET A 1 270 ? 37.099 -25.489 28.422 1.00 59.50 270 MET A N 1
ATOM 2039 C CA . MET A 1 270 ? 36.356 -24.821 27.357 1.00 59.50 270 MET A CA 1
ATOM 2040 C C . MET A 1 270 ? 36.848 -23.372 27.276 1.00 59.50 270 MET A C 1
ATOM 2042 O O . MET A 1 270 ? 36.647 -22.600 28.211 1.00 59.50 270 MET A O 1
ATOM 2046 N N . ALA A 1 271 ? 37.560 -23.021 26.205 1.00 65.88 271 ALA A N 1
ATOM 2047 C CA . ALA A 1 271 ? 38.025 -21.653 26.001 1.00 65.88 271 ALA A CA 1
ATOM 2048 C C . ALA A 1 271 ? 36.927 -20.848 25.297 1.00 65.88 271 ALA A C 1
ATOM 2050 O O . ALA A 1 271 ? 36.426 -21.268 24.249 1.00 65.88 271 ALA A O 1
ATOM 2051 N N . VAL A 1 272 ? 36.567 -19.699 25.874 1.00 78.31 272 VAL A N 1
ATOM 2052 C CA . VAL A 1 272 ? 35.600 -18.766 25.290 1.00 78.31 272 VAL A CA 1
ATOM 2053 C C . VAL A 1 272 ? 36.370 -17.600 24.689 1.00 78.31 272 VAL A C 1
ATOM 2055 O O . VAL A 1 272 ? 36.975 -16.798 25.403 1.00 78.31 272 VAL A O 1
ATOM 2058 N N . PHE A 1 273 ? 36.346 -17.498 23.365 1.00 83.62 273 PHE A N 1
ATOM 2059 C CA . PHE A 1 273 ? 36.933 -16.376 22.643 1.00 83.62 273 PHE A CA 1
ATOM 2060 C C . PHE A 1 273 ? 35.848 -15.368 22.308 1.00 83.62 273 PHE A C 1
ATOM 2062 O O . PHE A 1 273 ? 34.790 -15.729 21.797 1.00 83.62 273 PHE A O 1
ATOM 2069 N N . VAL A 1 274 ? 36.112 -14.098 22.590 1.00 86.06 274 VAL A N 1
ATOM 2070 C CA . VAL A 1 274 ? 35.157 -13.012 22.388 1.00 86.06 274 VAL A CA 1
ATOM 2071 C C . VAL A 1 274 ? 35.770 -11.976 21.461 1.00 86.06 274 VAL A C 1
ATOM 2073 O O . VAL A 1 274 ? 36.889 -11.530 21.701 1.00 86.06 274 VAL A O 1
ATOM 2076 N N . ARG A 1 275 ? 35.031 -11.578 20.425 1.00 86.88 275 ARG A N 1
ATOM 2077 C CA . ARG A 1 275 ? 35.429 -10.574 19.429 1.00 86.88 275 ARG A CA 1
ATOM 2078 C C . ARG A 1 275 ? 34.491 -9.374 19.492 1.00 86.88 275 ARG A C 1
ATOM 2080 O O . ARG A 1 275 ? 33.275 -9.539 19.455 1.00 86.88 275 ARG A O 1
ATOM 2087 N N . CYS A 1 276 ? 35.029 -8.162 19.594 1.00 86.44 276 CYS A N 1
ATOM 2088 C CA . CYS A 1 276 ? 34.223 -6.942 19.632 1.00 86.44 276 CYS A CA 1
ATOM 2089 C C . CYS A 1 276 ? 33.714 -6.566 18.237 1.00 86.44 276 CYS A C 1
ATOM 2091 O O . CYS A 1 276 ? 34.514 -6.354 17.335 1.00 86.44 276 CYS A O 1
ATOM 2093 N N . LEU A 1 277 ? 32.407 -6.336 18.091 1.00 85.94 277 LEU A N 1
ATOM 2094 C CA . LE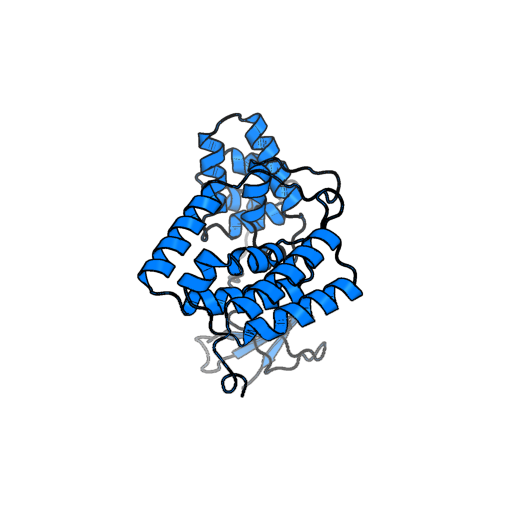U A 1 277 ? 31.822 -5.893 16.817 1.00 85.94 277 LEU A CA 1
ATOM 2095 C C . LEU A 1 277 ? 32.167 -4.441 16.454 1.00 85.94 277 LEU A C 1
ATOM 2097 O O . LEU A 1 277 ? 32.025 -4.033 15.309 1.00 85.94 277 LEU A O 1
ATOM 2101 N N . LYS A 1 278 ? 32.628 -3.641 17.424 1.00 84.12 278 LYS A N 1
ATOM 2102 C CA . LYS A 1 278 ? 32.922 -2.217 17.216 1.00 84.12 278 LYS A CA 1
ATOM 2103 C C . LYS A 1 278 ? 34.369 -1.932 16.816 1.00 84.12 278 LYS A C 1
ATOM 2105 O O . LYS A 1 278 ? 34.617 -0.993 16.068 1.00 84.12 278 LYS A O 1
ATOM 2110 N N . CYS A 1 279 ? 35.329 -2.658 17.386 1.00 83.31 279 CYS A N 1
ATOM 2111 C CA . CYS A 1 279 ? 36.757 -2.404 17.161 1.00 83.31 279 CYS A CA 1
ATOM 2112 C C . CYS A 1 279 ? 37.550 -3.651 16.770 1.00 83.31 279 CYS A C 1
ATOM 2114 O O . CYS A 1 279 ? 38.772 -3.580 16.742 1.00 83.31 279 CYS A O 1
ATOM 2116 N N . ASP A 1 280 ? 36.867 -4.772 16.533 1.00 83.56 280 ASP A N 1
ATOM 2117 C CA . ASP A 1 280 ? 37.429 -6.053 16.086 1.00 83.56 280 ASP A CA 1
ATOM 2118 C C . ASP A 1 280 ? 38.456 -6.705 17.036 1.00 83.56 280 ASP A C 1
ATOM 2120 O O . ASP A 1 280 ? 39.016 -7.763 16.760 1.00 83.56 280 ASP A O 1
ATOM 2124 N N . GLU A 1 281 ? 38.663 -6.111 18.214 1.00 81.06 281 GLU A N 1
ATOM 2125 C CA . GLU A 1 281 ? 39.545 -6.644 19.249 1.00 81.06 281 GLU A CA 1
ATOM 2126 C C . GLU A 1 281 ? 39.022 -7.996 19.745 1.00 81.06 281 GLU A C 1
ATOM 2128 O O . GLU A 1 281 ? 37.835 -8.126 20.062 1.00 81.06 281 GLU A O 1
ATOM 2133 N N . THR A 1 282 ? 39.912 -8.982 19.855 1.00 85.50 282 THR A N 1
ATOM 2134 C CA . THR A 1 282 ? 39.576 -10.342 20.291 1.00 85.50 282 THR A CA 1
ATOM 2135 C C . THR A 1 282 ? 40.313 -10.686 21.581 1.00 85.50 282 THR A C 1
ATOM 2137 O O . THR A 1 282 ? 41.523 -10.494 21.679 1.00 85.50 282 THR A O 1
ATOM 2140 N N . TRP A 1 283 ? 39.606 -11.215 22.579 1.00 85.81 283 TRP A N 1
ATOM 2141 C CA . TRP A 1 283 ? 40.194 -11.626 23.856 1.00 85.81 283 TRP A CA 1
ATOM 2142 C C . TRP A 1 283 ? 39.622 -12.956 24.348 1.00 85.81 283 TRP A C 1
ATOM 2144 O O . TRP A 1 283 ? 38.523 -13.367 23.978 1.00 85.81 283 TRP A O 1
ATOM 2154 N N . ASN A 1 284 ? 40.392 -13.638 25.193 1.00 84.38 284 ASN A N 1
ATOM 2155 C CA . ASN A 1 284 ? 39.969 -14.869 25.851 1.00 84.38 284 ASN A CA 1
ATOM 2156 C C . ASN A 1 284 ? 39.304 -14.530 27.191 1.00 84.38 284 ASN A C 1
ATOM 2158 O O . ASN A 1 284 ? 39.811 -13.696 27.949 1.00 84.38 284 ASN A O 1
ATOM 2162 N N . VAL A 1 285 ? 38.177 -15.172 27.474 1.00 78.69 285 VAL A N 1
ATOM 2163 C CA . VAL A 1 285 ? 37.534 -15.152 28.783 1.00 78.69 285 VAL A CA 1
ATOM 2164 C C . VAL A 1 285 ? 37.840 -16.485 29.454 1.00 78.69 285 VAL A C 1
ATOM 2166 O O . VAL A 1 285 ? 37.219 -17.503 29.156 1.00 78.69 285 VAL A O 1
ATOM 2169 N N . GLU A 1 286 ? 38.807 -16.475 30.368 1.00 69.25 286 GLU A N 1
ATOM 2170 C CA . GLU A 1 286 ? 39.015 -17.607 31.269 1.00 69.25 286 GLU A CA 1
ATOM 2171 C C . GLU A 1 286 ? 37.805 -17.711 32.214 1.00 69.25 286 GLU A C 1
ATOM 2173 O O . GLU A 1 286 ? 37.417 -16.718 32.838 1.00 69.25 286 GLU A O 1
ATOM 2178 N N . ALA A 1 287 ? 37.183 -18.894 32.265 1.00 53.47 287 ALA A N 1
ATOM 2179 C CA . ALA A 1 287 ? 36.118 -19.228 33.211 1.00 53.47 287 ALA A CA 1
ATOM 2180 C C . ALA A 1 287 ? 36.680 -19.572 34.598 1.00 53.47 287 ALA A C 1
ATOM 2182 O O . ALA A 1 287 ? 37.735 -20.247 34.660 1.00 53.47 287 ALA A O 1
#